Protein AF-A0A7Y9NA96-F1 (afdb_monomer)

Sequence (269 aa):
MAEKPINKEGTAAGRKVLELLRKYPDGLTAAEIRAQIGGDVGNQEQLMRRLRHLRKHYDIPFSIEGGRKAYRYKGEKQNVHTDSGAISGKQRARILNLAKGKCQMCGRTVDGDDIKLQVDHRIPQTWGGLTVDENLWAICVQCNHGKRDFFKSFDPAEMAELIAIESVHERIARFLKMHEGEWVDSDKIEDIANVRERQEDWQKRLRELRYPVVGLDIETTRYTTEQGFVRSRYKLVKWADLPSNHQQLIRAWDNKKKRPEIKLQLGIA

Mean predicted aligned error: 10.37 Å

Foldseek 3Di:
DDPDDAPLQLDPLSVLLVVVLVVPQVFAFLVRSCVVSDCSCPDSVSVVVSVVSNVLFFPWAWDQDPNTTGTHTDGTDPPRLEHSQDADPVLFVVQVVVCVQAAPPPRDGCVRNVFDWGKDFLADRLLRGYNDSLRIHIHTPVVVVVVVVVVVVDDSPLSNVLVVDPDLLVSLQSNLVVVAPDKAWPVVNLCSSPSNHHDPVSVVSVVLCCPVLNNWDKDKDWDADPVGDITMIIHGHDDDDQDPCNVVSSVLCVPPVNVVVVCVVSVHD

Structure (mmCIF, N/CA/C/O backbone):
data_AF-A0A7Y9NA96-F1
#
_entry.id   AF-A0A7Y9NA96-F1
#
loop_
_atom_site.group_PDB
_atom_site.id
_atom_site.type_symbol
_atom_site.label_atom_id
_atom_site.label_alt_id
_atom_site.label_comp_id
_atom_site.label_asym_id
_atom_site.label_entity_id
_atom_site.label_seq_id
_atom_site.pdbx_PDB_ins_code
_atom_site.Cartn_x
_atom_site.Cartn_y
_atom_site.Cartn_z
_atom_site.occupancy
_atom_site.B_iso_or_equiv
_atom_site.auth_seq_id
_atom_site.auth_comp_id
_atom_site.auth_asym_id
_atom_site.auth_atom_id
_atom_site.pdbx_PDB_model_num
ATOM 1 N N . MET A 1 1 ? -8.612 22.114 -20.753 1.00 34.81 1 MET A N 1
ATOM 2 C CA . MET A 1 1 ? -7.668 21.342 -21.594 1.00 34.81 1 MET A CA 1
ATOM 3 C C . MET A 1 1 ? -8.245 19.947 -21.733 1.00 34.81 1 MET A C 1
ATOM 5 O O . MET A 1 1 ? -8.524 19.352 -20.705 1.00 34.81 1 MET A O 1
ATOM 9 N N . ALA A 1 2 ? -8.510 19.468 -22.949 1.00 32.84 2 ALA A N 1
ATOM 10 C CA . ALA A 1 2 ? -9.042 18.118 -23.143 1.00 32.84 2 ALA A CA 1
ATOM 11 C C . ALA A 1 2 ? -8.017 17.081 -22.649 1.00 32.84 2 ALA A C 1
ATOM 13 O O . ALA A 1 2 ? -6.846 17.153 -23.032 1.00 32.84 2 ALA A O 1
ATOM 14 N N . GLU A 1 3 ? -8.435 16.160 -21.777 1.00 39.66 3 GLU A N 1
ATOM 15 C CA . GLU A 1 3 ? -7.589 15.053 -21.334 1.00 39.66 3 GLU A CA 1
ATOM 16 C C . GLU A 1 3 ? -7.179 14.221 -22.549 1.00 39.66 3 GLU A C 1
ATOM 18 O O . GLU A 1 3 ? -8.008 13.722 -23.311 1.00 39.66 3 GLU A O 1
ATOM 23 N N . LYS A 1 4 ? -5.869 14.103 -22.765 1.00 45.16 4 LYS A N 1
ATOM 24 C CA . LYS A 1 4 ? -5.326 13.255 -23.822 1.00 45.16 4 LYS A CA 1
ATOM 25 C C . LYS A 1 4 ? -5.716 11.806 -23.484 1.00 45.16 4 LYS A C 1
ATOM 27 O O . LYS A 1 4 ? -5.419 11.379 -22.367 1.00 45.16 4 LYS A O 1
ATOM 32 N N . PRO A 1 5 ? -6.351 11.047 -24.396 1.00 56.50 5 PRO A N 1
ATOM 33 C CA . PRO A 1 5 ? -6.808 9.698 -24.088 1.00 56.50 5 PRO A CA 1
ATOM 34 C C . PRO A 1 5 ? -5.633 8.828 -23.630 1.00 56.50 5 PRO A C 1
ATOM 36 O O . PRO A 1 5 ? -4.568 8.811 -24.256 1.00 56.50 5 PRO A O 1
ATOM 39 N N . ILE A 1 6 ? -5.817 8.130 -22.508 1.00 64.06 6 ILE A N 1
ATOM 40 C CA . ILE A 1 6 ? -4.794 7.263 -21.919 1.00 64.06 6 ILE A CA 1
ATOM 41 C C . ILE A 1 6 ? -4.516 6.116 -22.893 1.00 64.06 6 ILE A C 1
ATOM 43 O O . ILE A 1 6 ? -5.413 5.357 -23.254 1.00 64.06 6 ILE A O 1
ATOM 47 N N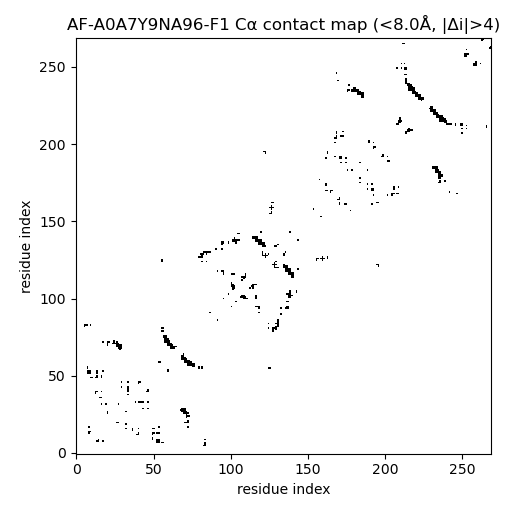 . ASN A 1 7 ? -3.256 5.965 -23.307 1.00 75.50 7 ASN A N 1
ATOM 48 C CA . ASN A 1 7 ? -2.824 4.850 -24.146 1.00 75.50 7 ASN A CA 1
ATOM 49 C C . ASN A 1 7 ? -2.720 3.563 -23.303 1.00 75.50 7 ASN A C 1
ATOM 51 O O . ASN A 1 7 ? -1.650 3.232 -22.775 1.00 75.50 7 ASN A O 1
ATOM 55 N N . LYS A 1 8 ? -3.847 2.852 -23.172 1.00 78.81 8 LYS A N 1
ATOM 56 C CA . LYS A 1 8 ? -3.986 1.635 -22.356 1.00 78.81 8 LYS A CA 1
ATOM 57 C C . LYS A 1 8 ? -3.089 0.492 -22.840 1.00 78.81 8 LYS A C 1
ATOM 59 O O . LYS A 1 8 ? -2.615 -0.307 -22.036 1.00 78.81 8 LYS A O 1
ATOM 64 N N . GLU A 1 9 ? -2.783 0.429 -24.135 1.00 82.25 9 GLU A N 1
ATOM 65 C CA . GLU A 1 9 ? -1.917 -0.613 -24.706 1.00 82.25 9 GLU A CA 1
ATOM 66 C C . GLU A 1 9 ? -0.421 -0.261 -24.630 1.00 82.25 9 GLU A C 1
ATOM 68 O O . GLU A 1 9 ? 0.446 -1.134 -24.747 1.00 82.25 9 GLU A O 1
ATOM 73 N N . GLY A 1 10 ? -0.101 1.020 -24.426 1.00 80.81 10 GLY A N 1
ATOM 74 C CA . GLY A 1 10 ? 1.248 1.561 -24.268 1.00 80.81 10 GLY A CA 1
ATOM 75 C C . GLY A 1 10 ? 2.048 1.623 -25.570 1.00 80.81 10 GLY A C 1
ATOM 76 O O . GLY A 1 10 ? 2.463 2.697 -25.995 1.00 80.81 10 GLY A O 1
ATOM 77 N N . THR A 1 11 ? 2.268 0.485 -26.228 1.00 85.12 11 THR A N 1
ATOM 78 C CA . THR A 1 11 ? 3.046 0.381 -27.479 1.00 85.12 11 THR A CA 1
ATOM 79 C C . THR A 1 11 ? 2.293 -0.435 -28.526 1.00 85.12 11 THR A C 1
ATOM 81 O O . THR A 1 11 ? 1.445 -1.251 -28.172 1.00 85.12 11 THR A O 1
ATOM 84 N N . ALA A 1 12 ? 2.641 -0.289 -29.810 1.00 85.81 12 ALA A N 1
ATOM 85 C CA . ALA A 1 12 ? 2.075 -1.120 -30.881 1.00 85.81 12 ALA A CA 1
ATOM 86 C C . ALA A 1 12 ? 2.271 -2.624 -30.607 1.00 85.81 12 ALA A C 1
ATOM 88 O O . ALA A 1 12 ? 1.347 -3.418 -30.752 1.00 85.81 12 ALA A O 1
ATOM 89 N N . ALA A 1 13 ? 3.446 -3.009 -30.109 1.00 86.81 13 ALA A N 1
ATOM 90 C CA . ALA A 1 13 ? 3.715 -4.379 -29.684 1.00 86.81 13 ALA A CA 1
ATOM 91 C C . ALA A 1 13 ? 2.898 -4.798 -28.445 1.00 86.81 13 ALA A C 1
ATOM 93 O O . ALA A 1 13 ? 2.493 -5.949 -28.342 1.00 86.81 13 ALA A O 1
ATOM 94 N N . GLY A 1 14 ? 2.615 -3.879 -27.514 1.00 88.62 14 GLY A N 1
ATOM 95 C CA . GLY A 1 14 ? 1.700 -4.126 -26.392 1.00 88.62 14 GLY A CA 1
ATOM 96 C C . GLY A 1 14 ? 0.270 -4.404 -26.862 1.00 88.62 14 GLY A C 1
ATOM 97 O O . GLY A 1 14 ? -0.354 -5.347 -26.384 1.00 88.62 14 GLY A O 1
ATOM 98 N N . ARG A 1 15 ? -0.207 -3.661 -27.867 1.00 91.81 15 ARG A N 1
ATOM 99 C CA . ARG A 1 15 ? -1.503 -3.911 -28.514 1.00 91.8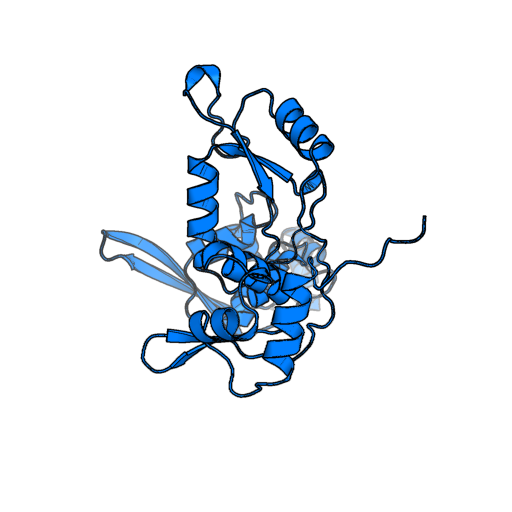1 15 ARG A CA 1
ATOM 100 C C . ARG A 1 15 ? -1.563 -5.302 -29.146 1.00 91.81 15 ARG A C 1
ATOM 102 O O . ARG A 1 15 ? -2.505 -6.033 -28.871 1.00 91.81 15 ARG A O 1
ATOM 109 N N . LYS A 1 16 ? -0.523 -5.704 -29.887 1.00 92.31 16 LYS A N 1
ATOM 110 C CA . LYS A 1 16 ? -0.424 -7.058 -30.462 1.00 92.31 16 LYS A CA 1
ATOM 111 C C . LYS A 1 16 ? -0.473 -8.153 -29.390 1.00 92.31 16 LYS A C 1
ATOM 113 O O . LYS A 1 16 ? -1.154 -9.152 -29.578 1.00 92.31 16 LYS A O 1
ATOM 118 N N . VAL A 1 17 ? 0.203 -7.959 -28.250 1.00 93.62 17 VAL A N 1
ATOM 119 C CA . VAL A 1 17 ? 0.137 -8.901 -27.113 1.00 93.62 17 VAL A CA 1
ATOM 120 C C . VAL A 1 17 ? -1.287 -9.014 -26.571 1.00 93.62 17 VAL A C 1
ATOM 122 O O . VAL A 1 17 ? -1.757 -10.122 -26.337 1.00 93.62 17 VAL A O 1
ATOM 125 N N . LEU A 1 18 ? -1.987 -7.894 -26.389 1.00 94.25 18 LEU A N 1
ATOM 126 C CA . LEU A 1 18 ? -3.367 -7.901 -25.902 1.00 94.25 18 LEU A CA 1
ATOM 127 C C . LEU A 1 18 ? -4.327 -8.582 -26.887 1.00 94.25 18 LEU A C 1
ATOM 129 O O . LEU A 1 18 ? -5.134 -9.414 -26.479 1.00 94.25 18 LEU A O 1
ATOM 133 N N . GLU A 1 19 ? -4.236 -8.240 -28.173 1.00 93.88 19 GLU A N 1
ATOM 134 C CA . GLU A 1 19 ? -5.029 -8.865 -29.238 1.00 93.88 19 GLU A CA 1
ATOM 135 C C . GLU A 1 19 ? -4.786 -10.370 -29.305 1.00 93.88 19 GLU A C 1
ATOM 137 O O . GLU A 1 19 ? -5.730 -11.135 -29.493 1.00 93.88 19 GLU A O 1
ATOM 142 N N . LEU A 1 20 ? -3.539 -10.797 -29.103 1.00 94.81 20 LEU A N 1
ATOM 143 C CA . LEU A 1 20 ? -3.204 -12.206 -29.037 1.00 94.81 20 LEU A CA 1
ATOM 144 C C . LEU A 1 20 ? -3.887 -12.880 -27.844 1.00 94.81 20 LEU A C 1
ATOM 146 O O . LEU A 1 20 ? -4.605 -13.852 -28.028 1.00 94.81 20 LEU A O 1
ATOM 150 N N . LEU A 1 21 ? -3.739 -12.341 -26.633 1.00 95.19 21 LEU A N 1
ATOM 151 C CA . LEU A 1 21 ? -4.352 -12.929 -25.436 1.00 95.19 21 LEU A CA 1
ATOM 152 C C . LEU A 1 21 ? -5.886 -12.983 -25.508 1.00 95.19 21 LEU A C 1
ATOM 154 O O . LEU A 1 21 ? -6.483 -13.898 -24.954 1.00 95.19 21 LEU A O 1
ATOM 158 N N . ARG A 1 22 ? -6.531 -12.051 -26.220 1.00 94.81 22 ARG A N 1
ATOM 159 C CA . ARG A 1 22 ? -7.981 -12.098 -26.488 1.00 94.81 22 ARG A CA 1
ATOM 160 C C . ARG A 1 22 ? -8.395 -13.269 -27.383 1.00 94.81 22 ARG A C 1
ATOM 162 O O . ARG A 1 22 ? -9.513 -13.748 -27.250 1.00 94.81 22 ARG A O 1
ATOM 169 N N . LYS A 1 23 ? -7.520 -13.715 -28.290 1.00 95.56 23 LYS A N 1
ATOM 170 C CA . LYS A 1 23 ? -7.777 -14.853 -29.191 1.00 95.56 23 LYS A CA 1
ATOM 171 C C . LYS A 1 23 ? -7.569 -16.211 -28.518 1.00 95.56 23 LYS A C 1
ATOM 173 O O . LYS A 1 23 ? -8.115 -17.196 -28.998 1.00 95.56 23 LYS A O 1
ATOM 178 N N . TYR A 1 24 ? -6.800 -16.258 -27.431 1.00 93.88 24 TYR A N 1
ATOM 179 C CA . TYR A 1 24 ? -6.445 -17.486 -26.716 1.00 93.88 24 TYR A CA 1
ATOM 180 C C . TYR A 1 24 ? -6.949 -17.424 -25.264 1.00 93.88 24 TYR A C 1
ATOM 182 O O . TYR A 1 24 ? -6.176 -17.081 -24.364 1.00 93.88 24 TYR A O 1
ATOM 190 N N . PRO A 1 25 ? -8.238 -17.732 -25.013 1.00 87.94 25 PRO A N 1
ATOM 191 C CA . PRO A 1 25 ? -8.842 -17.623 -23.681 1.00 87.94 25 PRO A CA 1
ATOM 192 C C . PRO A 1 25 ? -8.208 -18.572 -22.650 1.00 87.94 25 PRO A C 1
ATOM 194 O O . PRO A 1 25 ? -8.114 -18.221 -21.472 1.00 87.94 25 PRO A O 1
ATOM 197 N N . ASP A 1 26 ? -7.694 -19.720 -23.099 1.00 89.31 26 ASP A N 1
ATOM 198 C CA . ASP A 1 26 ? -6.970 -20.686 -22.256 1.00 89.31 26 ASP A CA 1
ATOM 199 C C . ASP A 1 26 ? -5.591 -20.171 -21.814 1.00 89.31 26 ASP A C 1
ATOM 201 O O . ASP A 1 26 ? -5.027 -20.625 -20.817 1.00 89.31 26 ASP A O 1
ATOM 205 N N . GLY A 1 27 ? -5.094 -19.129 -22.482 1.00 91.44 27 GLY A N 1
ATOM 206 C CA . GLY A 1 27 ? -3.861 -18.433 -22.160 1.00 91.44 27 GLY A CA 1
ATOM 207 C C . GLY A 1 27 ? -2.657 -18.908 -22.952 1.00 91.44 27 GLY A C 1
ATOM 208 O O . GLY A 1 27 ? -2.691 -19.906 -23.661 1.00 91.44 27 GLY A O 1
ATOM 209 N N . LEU A 1 28 ? -1.578 -18.135 -22.850 1.00 94.31 28 LEU A N 1
ATOM 210 C CA . LEU A 1 28 ? -0.322 -18.407 -23.543 1.00 94.31 28 LEU A CA 1
ATOM 211 C C . LEU A 1 28 ? 0.865 -18.170 -22.621 1.00 94.31 28 LEU A C 1
ATOM 213 O O . LEU A 1 28 ? 0.903 -17.204 -21.855 1.00 94.31 28 LEU A O 1
ATOM 217 N N . THR A 1 29 ? 1.881 -19.011 -22.731 1.00 94.31 29 THR A N 1
ATOM 218 C CA . THR A 1 29 ? 3.168 -18.815 -22.073 1.00 94.31 29 THR A CA 1
ATOM 219 C C . THR A 1 29 ? 3.964 -17.677 -22.710 1.00 94.31 29 THR A C 1
ATOM 221 O O . THR A 1 29 ? 3.791 -17.310 -23.872 1.00 94.31 29 THR A O 1
ATOM 224 N N . ALA A 1 30 ? 4.932 -17.132 -21.970 1.00 91.19 30 ALA A N 1
ATOM 225 C CA . ALA A 1 30 ? 5.830 -16.104 -22.503 1.00 91.19 30 ALA A CA 1
ATOM 226 C C . ALA A 1 30 ? 6.656 -16.571 -23.722 1.00 91.19 30 ALA A C 1
ATOM 228 O O . ALA A 1 30 ? 7.148 -15.739 -24.486 1.00 91.19 30 ALA A O 1
ATOM 229 N N . ALA A 1 31 ? 6.865 -17.881 -23.893 1.00 90.19 31 ALA A N 1
ATOM 230 C CA . ALA A 1 31 ? 7.521 -18.434 -25.076 1.00 90.19 31 ALA A CA 1
ATOM 231 C C . ALA A 1 31 ? 6.580 -18.407 -26.287 1.00 90.19 31 ALA A C 1
ATOM 233 O O . ALA A 1 31 ? 6.967 -17.890 -27.330 1.00 90.19 31 ALA A O 1
ATOM 234 N N . GLU A 1 32 ? 5.335 -18.855 -26.122 1.00 93.06 32 GLU A N 1
ATOM 235 C CA . GLU A 1 32 ? 4.323 -18.865 -27.187 1.00 93.06 32 GLU A CA 1
ATOM 236 C C . GLU A 1 32 ? 3.951 -17.453 -27.641 1.00 93.06 32 GLU A C 1
ATOM 238 O O . GLU A 1 32 ? 3.902 -17.192 -28.840 1.00 93.06 32 GLU A O 1
ATOM 243 N N . ILE A 1 33 ? 3.790 -16.507 -26.706 1.00 92.94 33 ILE A N 1
ATOM 244 C CA . ILE A 1 33 ? 3.520 -15.097 -27.038 1.00 92.94 33 ILE A CA 1
ATOM 245 C C . ILE A 1 33 ? 4.637 -14.525 -27.923 1.00 92.94 33 ILE A C 1
ATOM 247 O O . ILE A 1 33 ? 4.367 -13.844 -28.912 1.00 92.94 33 ILE A O 1
ATOM 251 N N . ARG A 1 34 ? 5.906 -14.803 -27.589 1.00 91.50 34 ARG A N 1
ATOM 252 C CA . ARG A 1 34 ? 7.052 -14.342 -28.391 1.00 91.50 34 ARG A CA 1
ATOM 253 C C . ARG A 1 34 ? 7.145 -15.064 -29.728 1.00 91.50 34 ARG A C 1
ATOM 255 O O . ARG A 1 34 ? 7.462 -14.416 -30.715 1.00 91.50 34 ARG A O 1
ATOM 262 N N . ALA A 1 35 ? 6.869 -16.365 -29.768 1.00 90.56 35 ALA A N 1
ATOM 263 C CA . ALA A 1 35 ? 6.900 -17.141 -31.002 1.00 90.56 35 ALA A CA 1
ATOM 264 C C . ALA A 1 35 ? 5.837 -16.658 -32.001 1.00 90.56 35 ALA A C 1
ATOM 266 O O . ALA A 1 35 ? 6.134 -16.521 -33.181 1.00 90.56 35 ALA A O 1
ATOM 267 N N . GLN A 1 36 ? 4.628 -16.341 -31.527 1.00 90.38 36 GLN A N 1
ATOM 268 C CA . GLN A 1 36 ? 3.530 -15.914 -32.397 1.00 90.38 36 GLN A CA 1
ATOM 269 C C . GLN A 1 36 ? 3.633 -14.450 -32.847 1.00 90.38 36 GLN A C 1
ATOM 271 O O . GLN A 1 36 ? 3.241 -14.134 -33.966 1.00 90.38 36 GLN A O 1
ATOM 276 N N . ILE A 1 37 ? 4.148 -13.544 -32.006 1.00 85.88 37 ILE A N 1
ATOM 277 C CA . ILE A 1 37 ? 4.268 -12.115 -32.366 1.00 85.88 37 ILE A CA 1
ATOM 278 C C . ILE A 1 37 ? 5.631 -11.797 -33.006 1.00 85.88 37 ILE A C 1
ATOM 280 O O . ILE A 1 37 ? 5.766 -10.807 -33.723 1.00 85.88 37 ILE A O 1
ATOM 284 N N . GLY A 1 38 ? 6.645 -12.631 -32.771 1.00 79.06 38 GLY A N 1
ATOM 285 C CA . GLY A 1 38 ? 7.982 -12.475 -33.332 1.00 79.06 38 GLY A CA 1
ATOM 286 C C . GLY A 1 38 ? 8.777 -11.308 -32.731 1.00 79.06 38 GLY A C 1
ATOM 287 O O . GLY A 1 38 ? 8.596 -10.918 -31.572 1.00 79.06 38 GLY A O 1
ATOM 288 N N . GLY A 1 39 ? 9.691 -10.751 -33.534 1.00 72.31 39 GLY A N 1
ATOM 289 C CA . GLY A 1 39 ? 10.675 -9.740 -33.119 1.00 72.31 39 GLY A CA 1
ATOM 290 C C . GLY A 1 39 ? 10.094 -8.439 -32.546 1.00 72.31 39 GLY A C 1
ATOM 291 O O . GLY A 1 39 ? 10.767 -7.773 -31.763 1.00 72.31 39 GLY A O 1
ATOM 292 N N . ASP A 1 40 ? 8.832 -8.113 -32.836 1.00 72.38 40 ASP A N 1
ATOM 293 C CA . ASP A 1 40 ? 8.166 -6.880 -32.381 1.00 72.38 40 ASP A CA 1
ATOM 294 C C . ASP A 1 40 ? 7.982 -6.799 -30.856 1.00 72.38 40 ASP A C 1
ATOM 296 O O . ASP A 1 40 ? 7.981 -5.717 -30.253 1.00 72.38 40 ASP A O 1
ATOM 300 N N . VAL A 1 41 ? 7.816 -7.948 -30.199 1.00 75.25 41 VAL A N 1
ATOM 301 C CA . VAL A 1 41 ? 7.732 -8.040 -28.731 1.00 75.25 41 VAL A CA 1
ATOM 302 C C . VAL A 1 41 ? 9.121 -7.994 -28.094 1.00 75.25 41 VAL A C 1
ATOM 304 O O . VAL A 1 41 ? 9.256 -7.604 -26.930 1.00 75.25 41 VAL A O 1
ATOM 307 N N . GLY A 1 42 ? 10.153 -8.319 -28.867 1.00 81.81 42 GLY A N 1
ATOM 308 C CA . GLY A 1 42 ? 11.535 -8.390 -28.429 1.00 81.81 42 GLY A CA 1
ATOM 309 C C . GLY A 1 42 ? 11.770 -9.428 -27.330 1.00 81.81 42 GLY A C 1
ATOM 310 O O . GLY A 1 42 ? 11.098 -10.460 -27.260 1.00 81.81 42 GLY A O 1
ATOM 311 N N . ASN A 1 43 ? 12.778 -9.192 -26.489 1.00 86.19 43 ASN A N 1
ATOM 312 C CA . ASN A 1 43 ? 13.236 -10.195 -25.528 1.00 86.19 43 ASN A CA 1
ATOM 313 C C . ASN A 1 43 ? 12.233 -10.424 -24.373 1.00 86.19 43 ASN A C 1
ATOM 315 O O . ASN A 1 43 ? 11.232 -9.721 -24.214 1.00 86.19 43 ASN A O 1
ATOM 319 N N . GLN A 1 44 ? 12.508 -11.425 -23.533 1.00 85.56 44 GLN A N 1
ATOM 320 C CA . GLN A 1 44 ? 11.630 -11.773 -22.413 1.00 85.56 44 GLN A CA 1
ATOM 321 C C . GLN A 1 44 ? 11.398 -10.596 -21.454 1.00 85.56 44 GLN A C 1
ATOM 323 O O . GLN A 1 44 ? 10.272 -10.385 -21.014 1.00 85.56 44 GLN A O 1
ATOM 328 N N . GLU A 1 45 ? 12.420 -9.794 -21.157 1.00 84.56 45 GLU A N 1
ATOM 329 C CA . GLU A 1 45 ? 12.284 -8.627 -20.281 1.00 84.56 45 GLU A CA 1
ATOM 330 C C . G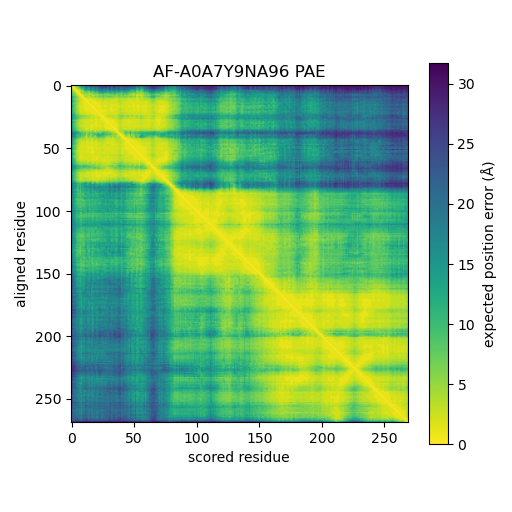LU A 1 45 ? 11.329 -7.581 -20.871 1.00 84.56 45 GLU A C 1
ATOM 332 O O . GLU A 1 45 ? 10.450 -7.053 -20.179 1.00 84.56 45 GLU A O 1
ATOM 337 N N . GLN A 1 46 ? 11.455 -7.332 -22.173 1.00 86.81 46 GLN A N 1
ATOM 338 C CA . GLN A 1 46 ? 10.608 -6.410 -22.909 1.00 86.81 46 GLN A CA 1
ATOM 339 C C . GLN A 1 46 ? 9.155 -6.912 -22.993 1.00 86.81 46 GLN A C 1
ATOM 341 O O . GLN A 1 46 ? 8.227 -6.112 -22.827 1.00 86.81 46 GLN A O 1
ATOM 346 N N . LEU A 1 47 ? 8.920 -8.218 -23.182 1.00 89.56 47 LEU A N 1
ATOM 347 C CA . LEU A 1 47 ? 7.576 -8.805 -23.069 1.00 89.56 47 LEU A CA 1
ATOM 348 C C . LEU A 1 47 ? 7.008 -8.599 -21.662 1.00 89.56 47 LEU A C 1
ATOM 350 O O . LEU A 1 47 ? 5.889 -8.114 -21.504 1.00 89.56 47 LEU A O 1
ATOM 354 N N . MET A 1 48 ? 7.788 -8.911 -20.628 1.00 88.25 48 MET A N 1
ATOM 355 C CA . MET A 1 48 ? 7.345 -8.768 -19.243 1.00 88.25 48 MET A CA 1
ATOM 356 C C . MET A 1 48 ? 7.002 -7.314 -18.900 1.00 88.25 48 MET A C 1
ATOM 358 O O . MET A 1 48 ? 6.041 -7.067 -18.173 1.00 88.25 48 MET A O 1
ATOM 362 N N . ARG A 1 49 ? 7.728 -6.336 -19.456 1.00 84.12 49 ARG A N 1
ATOM 363 C CA . ARG A 1 49 ? 7.387 -4.910 -19.338 1.00 84.12 49 ARG A CA 1
ATOM 364 C C . ARG A 1 49 ? 6.039 -4.582 -19.985 1.00 84.12 49 ARG A C 1
ATOM 366 O O . ARG A 1 49 ? 5.258 -3.848 -19.384 1.00 84.12 49 ARG A O 1
ATOM 373 N N . ARG A 1 50 ? 5.746 -5.138 -21.163 1.00 88.56 50 ARG A N 1
ATOM 374 C CA . ARG A 1 50 ? 4.455 -4.947 -21.848 1.00 88.56 50 ARG A CA 1
ATOM 375 C C . ARG A 1 50 ? 3.305 -5.594 -21.084 1.00 88.56 50 ARG A C 1
ATOM 377 O O . ARG A 1 50 ? 2.304 -4.931 -20.854 1.00 88.56 50 ARG A O 1
ATOM 384 N N . LEU A 1 51 ? 3.471 -6.829 -20.609 1.00 89.00 51 LEU A N 1
ATOM 385 C CA . LEU A 1 51 ? 2.471 -7.504 -19.774 1.00 89.00 51 LEU A CA 1
ATOM 386 C C . LEU A 1 51 ? 2.191 -6.727 -18.481 1.00 89.00 51 LEU A C 1
ATOM 388 O O . LEU A 1 51 ? 1.036 -6.598 -18.086 1.00 89.00 51 LEU A O 1
ATOM 392 N N . ARG A 1 52 ? 3.224 -6.156 -17.842 1.00 84.31 52 ARG A N 1
ATOM 393 C CA . ARG A 1 52 ? 3.043 -5.258 -16.687 1.00 84.31 52 ARG A CA 1
ATOM 394 C C . ARG A 1 52 ? 2.241 -4.006 -17.043 1.00 84.31 52 ARG A C 1
ATOM 396 O O . ARG A 1 52 ? 1.394 -3.615 -16.252 1.00 84.31 52 ARG A O 1
ATOM 403 N N . HIS A 1 53 ? 2.494 -3.396 -18.204 1.00 84.44 53 HIS A N 1
ATOM 404 C CA . HIS A 1 53 ? 1.725 -2.237 -18.673 1.00 84.44 53 HIS A CA 1
ATOM 405 C C . HIS A 1 53 ? 0.261 -2.598 -18.929 1.00 84.44 53 HIS A C 1
ATOM 407 O O . HIS A 1 53 ? -0.625 -1.946 -18.392 1.00 84.44 53 HIS A O 1
ATOM 413 N N . LEU A 1 54 ? 0.002 -3.680 -19.669 1.00 88.56 54 LEU A N 1
ATOM 414 C CA . LEU A 1 54 ? -1.358 -4.138 -19.964 1.00 88.56 54 LEU A CA 1
ATOM 415 C C . LEU A 1 54 ? -2.146 -4.452 -18.685 1.00 88.56 54 LEU A C 1
ATOM 417 O O . LEU A 1 54 ? -3.296 -4.051 -18.564 1.00 88.56 54 LEU A O 1
ATOM 421 N N . ARG A 1 55 ? -1.515 -5.086 -17.690 1.00 87.06 55 ARG A N 1
ATOM 422 C CA . ARG A 1 55 ? -2.134 -5.406 -16.389 1.00 87.06 55 ARG A CA 1
ATOM 423 C C . ARG A 1 55 ? -2.600 -4.197 -15.574 1.00 87.06 55 ARG A C 1
ATOM 425 O O . ARG A 1 55 ? -3.355 -4.379 -14.616 1.00 87.06 55 ARG A O 1
ATOM 432 N N . LYS A 1 56 ? -2.163 -2.981 -15.921 1.00 77.12 56 LYS A N 1
ATOM 433 C CA . LYS A 1 56 ? -2.708 -1.752 -15.329 1.00 77.12 56 LYS A CA 1
ATOM 434 C C . LYS A 1 56 ? -4.176 -1.572 -15.703 1.00 77.12 56 LYS A C 1
ATOM 436 O O . LYS A 1 56 ? -4.978 -1.235 -14.849 1.00 77.12 56 LYS A O 1
ATOM 441 N N . HIS A 1 57 ? -4.519 -1.862 -16.956 1.00 82.75 57 HIS A N 1
ATOM 442 C CA . HIS A 1 57 ? -5.835 -1.576 -17.531 1.00 82.75 57 HIS A CA 1
ATOM 443 C C . HIS A 1 57 ? -6.683 -2.833 -17.762 1.00 82.75 57 HIS A C 1
ATOM 445 O O . HIS A 1 57 ? -7.900 -2.746 -17.861 1.00 82.75 57 HIS A O 1
ATOM 451 N N . TYR A 1 58 ? -6.059 -4.008 -17.821 1.00 87.56 58 TYR A N 1
ATOM 452 C CA . TYR A 1 58 ? -6.710 -5.269 -18.163 1.00 87.56 58 TYR A CA 1
ATOM 453 C C . TYR A 1 58 ? -6.489 -6.319 -17.068 1.00 87.56 58 TYR A C 1
ATOM 455 O O . TYR A 1 58 ? -5.409 -6.385 -16.472 1.00 87.56 58 TYR A O 1
ATOM 463 N N . ASP A 1 59 ? -7.497 -7.152 -16.807 1.00 87.81 59 ASP A N 1
ATOM 464 C CA . ASP A 1 59 ? -7.347 -8.320 -15.942 1.00 87.81 59 ASP A CA 1
ATOM 465 C C . ASP A 1 59 ? -6.643 -9.432 -16.728 1.00 87.81 59 ASP A C 1
ATOM 467 O O . ASP A 1 59 ? -7.204 -10.016 -17.659 1.00 87.81 59 ASP A O 1
ATOM 471 N N . ILE A 1 60 ? -5.364 -9.652 -16.402 1.00 91.88 60 ILE A N 1
ATOM 472 C CA . ILE A 1 60 ? -4.507 -10.631 -17.076 1.00 91.88 60 ILE A CA 1
ATOM 473 C C . ILE A 1 60 ? -3.807 -11.524 -16.039 1.00 91.88 60 ILE A C 1
ATOM 475 O O . ILE A 1 60 ? -2.597 -11.350 -15.794 1.00 91.88 60 ILE A O 1
ATOM 479 N N . PRO A 1 61 ? -4.528 -12.451 -15.381 1.00 89.50 61 PRO A N 1
ATOM 480 C CA . PRO A 1 61 ? -3.929 -13.381 -14.430 1.00 89.50 61 PRO A CA 1
ATOM 481 C C . PRO A 1 61 ? -2.961 -14.346 -15.124 1.00 89.50 61 PRO A C 1
ATOM 483 O O . PRO A 1 61 ? -2.830 -14.369 -16.352 1.00 89.50 61 PRO A O 1
ATOM 486 N N . PHE A 1 62 ? -2.242 -15.131 -14.323 1.00 91.06 62 PHE A N 1
ATOM 487 C CA . PHE A 1 62 ? -1.458 -16.249 -14.834 1.00 91.06 62 PHE A CA 1
ATOM 488 C C . PHE A 1 62 ? -1.711 -17.527 -14.033 1.00 91.06 62 PHE A C 1
ATOM 490 O O . PHE A 1 62 ? -1.868 -17.468 -12.816 1.00 91.06 62 PHE A O 1
ATOM 497 N N . SER A 1 63 ? -1.709 -18.664 -14.720 1.00 87.31 63 SER A N 1
ATOM 498 C CA . SER A 1 63 ? -1.673 -20.017 -14.154 1.00 87.31 63 SER A CA 1
ATOM 499 C C . SER A 1 63 ? -0.278 -20.616 -14.336 1.00 87.31 63 SER A C 1
ATOM 501 O O . SER A 1 63 ? 0.499 -20.161 -15.180 1.00 87.31 63 SER A O 1
ATOM 503 N N . ILE A 1 64 ? 0.067 -21.620 -13.528 1.00 86.81 64 ILE A N 1
ATOM 504 C CA . ILE A 1 64 ? 1.265 -22.436 -13.750 1.00 86.81 64 ILE A CA 1
ATOM 505 C C . ILE A 1 64 ? 0.832 -23.703 -14.485 1.00 86.81 64 ILE A C 1
ATOM 507 O O . ILE A 1 64 ? 0.103 -24.518 -13.931 1.00 86.81 64 ILE A O 1
ATOM 511 N N . GLU A 1 65 ? 1.302 -23.872 -15.715 1.00 80.31 65 GLU A N 1
ATOM 512 C CA . GLU A 1 65 ? 1.025 -25.023 -16.575 1.00 80.31 65 GLU A CA 1
ATOM 513 C C . GLU A 1 65 ? 2.357 -25.615 -17.032 1.00 80.31 65 GLU A C 1
ATOM 515 O O . GLU A 1 65 ? 3.198 -24.915 -17.602 1.00 80.31 65 GLU A O 1
ATOM 520 N N . GLY A 1 66 ? 2.613 -26.882 -16.691 1.00 79.75 66 GLY A N 1
ATOM 521 C CA . GLY A 1 66 ? 3.887 -27.539 -17.012 1.00 79.75 66 GLY A CA 1
ATOM 522 C C . GLY A 1 66 ? 5.121 -26.782 -16.493 1.00 79.75 66 GLY A C 1
ATOM 523 O O . GLY A 1 66 ? 6.142 -26.716 -17.175 1.00 79.75 66 GLY A O 1
ATOM 524 N N . GLY A 1 67 ? 5.008 -26.128 -15.329 1.00 84.94 67 GLY A N 1
ATOM 525 C CA . GLY A 1 67 ? 6.079 -25.318 -14.732 1.00 84.94 67 GLY A CA 1
ATOM 526 C C . GLY A 1 67 ? 6.291 -23.940 -15.374 1.00 84.94 67 GLY A C 1
ATOM 527 O O . GLY A 1 67 ? 7.222 -23.225 -15.001 1.00 84.94 67 GLY A O 1
ATOM 528 N N . ARG A 1 68 ? 5.443 -23.529 -16.325 1.00 86.31 68 ARG A N 1
ATOM 529 C CA . ARG A 1 68 ? 5.522 -22.224 -16.998 1.00 86.31 68 ARG A CA 1
ATOM 530 C C . ARG A 1 68 ? 4.297 -21.372 -16.692 1.00 86.31 68 ARG A C 1
ATOM 532 O O . ARG A 1 68 ? 3.208 -21.883 -16.472 1.00 86.31 68 ARG A O 1
ATOM 539 N N . LYS A 1 69 ? 4.478 -20.049 -16.679 1.00 90.31 69 LYS A N 1
ATOM 540 C CA . LYS A 1 69 ? 3.374 -19.099 -16.485 1.00 90.31 69 LYS A CA 1
ATOM 541 C C . LYS A 1 69 ? 2.606 -18.924 -17.792 1.00 90.31 69 LYS A C 1
ATOM 543 O O . LYS A 1 69 ? 3.184 -18.380 -18.735 1.00 90.31 69 LYS A O 1
ATOM 548 N N . ALA A 1 70 ? 1.344 -19.336 -17.818 1.00 93.69 70 ALA A N 1
ATOM 549 C CA . ALA A 1 70 ? 0.400 -19.072 -18.899 1.00 93.69 70 ALA A CA 1
ATOM 550 C C . ALA A 1 70 ? -0.452 -17.846 -18.543 1.00 93.69 70 ALA A C 1
ATOM 552 O O . ALA A 1 70 ? -1.050 -17.790 -17.473 1.00 93.69 70 ALA A O 1
ATOM 553 N N . TYR A 1 71 ? -0.454 -16.826 -19.401 1.00 94.62 71 TYR A N 1
ATOM 554 C CA . TYR A 1 71 ? -1.146 -15.551 -19.197 1.00 94.62 71 TYR A CA 1
ATOM 555 C C . TYR A 1 71 ? -2.505 -15.591 -19.892 1.00 94.62 71 TYR A C 1
ATOM 557 O O . TYR A 1 71 ? -2.555 -15.942 -21.067 1.00 94.62 71 TYR A O 1
ATOM 565 N N . ARG A 1 72 ? -3.585 -15.195 -19.209 1.00 94.75 72 ARG A N 1
ATOM 566 C CA . ARG A 1 72 ? -4.962 -15.229 -19.743 1.00 94.75 72 ARG A CA 1
ATOM 567 C C . ARG A 1 72 ? -5.593 -13.855 -19.700 1.00 94.75 72 ARG A C 1
ATOM 569 O O . ARG A 1 72 ? -5.408 -13.169 -18.708 1.00 94.75 72 ARG A O 1
ATOM 576 N N . TYR A 1 73 ? -6.350 -13.462 -20.717 1.00 95.06 73 TYR A N 1
ATOM 577 C CA . TYR A 1 73 ? -7.159 -12.241 -20.672 1.00 95.06 73 TYR A CA 1
ATOM 578 C C . TYR A 1 73 ? -8.543 -12.543 -20.085 1.00 95.06 73 TYR A C 1
ATOM 580 O O . TYR A 1 73 ? -9.232 -13.427 -20.583 1.00 95.06 73 TYR A O 1
ATOM 588 N N . LYS A 1 74 ? -8.956 -11.804 -19.050 1.00 92.44 74 LYS A N 1
ATOM 589 C CA . LYS A 1 74 ? -10.279 -11.942 -18.412 1.00 92.44 74 LYS A CA 1
ATOM 590 C C . LYS A 1 74 ? -11.202 -10.739 -18.598 1.00 92.44 74 LYS A C 1
ATOM 592 O O . LYS A 1 74 ? -12.386 -10.834 -18.301 1.00 92.44 74 LYS A O 1
ATOM 597 N N . GLY A 1 75 ? -10.686 -9.621 -19.102 1.00 90.19 75 GLY A N 1
ATOM 598 C CA . GLY A 1 75 ? -11.486 -8.423 -19.336 1.00 90.19 75 GLY A CA 1
ATOM 599 C C . GLY A 1 75 ? -10.709 -7.132 -19.132 1.00 90.19 75 GLY A C 1
ATOM 600 O O . GLY A 1 75 ? -9.505 -7.122 -18.868 1.00 90.19 75 GLY A O 1
ATOM 601 N N . GLU A 1 76 ? -11.408 -6.015 -19.291 1.00 88.25 76 GLU A N 1
ATOM 602 C CA . GLU A 1 76 ? -10.915 -4.693 -18.917 1.00 88.25 76 GLU A CA 1
ATOM 603 C C . GLU A 1 76 ? -11.272 -4.389 -17.460 1.00 88.25 76 GLU A C 1
ATOM 605 O O . GLU A 1 76 ? -12.370 -4.706 -17.004 1.00 88.25 76 GLU A O 1
ATOM 610 N N . LYS A 1 77 ? -10.338 -3.792 -16.718 1.00 79.88 77 LYS A N 1
ATOM 611 C CA . LYS A 1 77 ? -10.591 -3.370 -15.341 1.00 79.88 77 LYS A CA 1
ATOM 612 C C . LYS A 1 77 ? -11.478 -2.124 -15.352 1.00 79.88 77 LYS A C 1
ATOM 614 O O . LYS A 1 77 ? -11.183 -1.156 -16.051 1.00 79.88 77 LYS A O 1
ATOM 619 N N . GLN A 1 78 ? -12.539 -2.142 -14.554 1.00 67.81 78 GLN A N 1
ATOM 620 C CA . GLN A 1 78 ? -13.400 -0.978 -14.334 1.00 67.81 78 GLN A CA 1
ATOM 621 C C . GLN A 1 78 ? -12.752 -0.034 -13.305 1.00 67.81 78 GLN A C 1
ATOM 623 O O . GLN A 1 78 ? -12.054 -0.496 -12.406 1.00 67.81 78 GLN A O 1
ATOM 628 N N . ASN A 1 79 ? -12.977 1.280 -13.430 1.00 56.16 79 ASN A N 1
ATOM 629 C CA . ASN A 1 79 ? -12.545 2.306 -12.458 1.00 56.16 79 ASN A CA 1
ATOM 630 C C . ASN A 1 79 ? -11.027 2.409 -12.202 1.00 56.16 79 ASN A C 1
ATOM 632 O O . ASN A 1 79 ? -10.580 2.667 -11.086 1.00 56.16 79 ASN A O 1
ATOM 636 N N . VAL A 1 80 ? -10.205 2.237 -13.238 1.00 57.97 80 VAL A N 1
ATOM 637 C CA . VAL A 1 80 ? -8.750 2.380 -13.104 1.00 57.97 80 VAL A CA 1
ATOM 638 C C . VAL A 1 80 ? -8.335 3.857 -13.173 1.00 57.97 80 VAL A C 1
ATOM 640 O O . VAL A 1 80 ? -8.162 4.409 -14.260 1.00 57.97 80 VAL A O 1
ATOM 643 N N . HIS A 1 81 ? -8.085 4.485 -12.022 1.00 57.44 81 HIS A N 1
ATOM 644 C CA . HIS A 1 81 ? -7.379 5.772 -11.936 1.00 57.44 81 HIS A CA 1
ATOM 645 C C . HIS A 1 81 ? -5.861 5.573 -12.079 1.00 57.44 81 HIS A C 1
ATOM 647 O O . HIS A 1 81 ? -5.101 5.782 -11.140 1.00 57.44 81 HIS A O 1
ATOM 653 N N . THR A 1 82 ? -5.389 5.124 -13.244 1.00 57.97 82 THR A N 1
ATOM 654 C CA . THR A 1 82 ? -3.943 4.984 -13.503 1.00 57.97 82 THR A CA 1
ATOM 655 C C . THR A 1 82 ? -3.538 5.771 -14.731 1.00 57.97 82 THR A C 1
ATOM 657 O O . THR A 1 82 ? -4.180 5.659 -15.775 1.00 57.97 82 THR A O 1
ATOM 660 N N . ASP A 1 83 ? -2.420 6.483 -14.643 1.00 70.12 83 ASP A N 1
ATOM 661 C CA . ASP A 1 83 ? -1.784 7.082 -15.808 1.00 70.12 83 ASP A CA 1
ATOM 662 C C . ASP A 1 83 ? -0.779 6.129 -16.479 1.00 70.12 83 ASP A C 1
ATOM 664 O O . ASP A 1 83 ? -0.560 4.985 -16.066 1.00 70.12 83 ASP A O 1
ATOM 668 N N . SER A 1 84 ? -0.144 6.608 -17.555 1.00 71.31 84 SER A N 1
ATOM 669 C CA . SER A 1 84 ? 0.856 5.837 -18.312 1.00 71.31 84 SER A CA 1
ATOM 670 C C . SER A 1 84 ? 1.987 5.284 -17.438 1.00 71.31 84 SER A C 1
ATOM 672 O O . SER A 1 84 ? 2.642 4.297 -17.789 1.00 71.31 84 SER A O 1
ATOM 674 N N . GLY A 1 85 ? 2.222 5.902 -16.284 1.00 76.62 85 GLY A N 1
ATOM 675 C CA . GLY A 1 85 ? 3.307 5.582 -15.394 1.00 76.62 85 GLY A CA 1
ATOM 676 C C . GLY A 1 85 ? 4.670 6.139 -15.795 1.00 76.62 85 GLY A C 1
ATOM 677 O O . GLY A 1 85 ? 5.667 5.859 -15.125 1.00 76.62 85 GLY A O 1
ATOM 678 N N . ALA A 1 86 ? 4.742 6.848 -16.921 1.00 82.31 86 ALA A N 1
ATOM 679 C CA . ALA A 1 86 ? 5.985 7.351 -17.475 1.00 82.31 86 ALA A CA 1
ATOM 680 C C . ALA A 1 86 ? 6.389 8.660 -16.789 1.00 82.31 86 ALA A C 1
ATOM 682 O O . ALA A 1 86 ? 5.718 9.679 -16.927 1.00 82.31 86 ALA A O 1
ATOM 683 N N . ILE A 1 87 ? 7.524 8.637 -16.091 1.00 87.12 87 ILE A N 1
ATOM 684 C CA . ILE A 1 87 ? 8.124 9.837 -15.506 1.00 87.12 87 ILE A CA 1
ATOM 685 C C . ILE A 1 87 ? 8.882 10.573 -16.612 1.00 87.12 87 ILE A C 1
ATOM 687 O O . ILE A 1 87 ? 9.866 10.057 -17.148 1.00 87.12 87 ILE A O 1
ATOM 691 N N . SER A 1 88 ? 8.433 11.777 -16.963 1.00 88.25 88 SER A N 1
ATOM 692 C CA . SER A 1 88 ? 9.112 12.594 -17.975 1.00 88.25 88 SER A CA 1
ATOM 693 C C . SER A 1 88 ? 10.499 13.052 -17.506 1.00 88.25 88 SER A C 1
ATOM 695 O O . SER A 1 88 ? 10.757 13.188 -16.309 1.00 88.25 88 SER A O 1
ATOM 697 N N . GLY A 1 89 ? 11.393 13.378 -18.448 1.00 91.56 89 GLY A N 1
ATOM 698 C CA . GLY A 1 89 ? 12.709 13.944 -18.117 1.00 91.56 89 GLY A CA 1
ATOM 699 C C . GLY A 1 89 ? 12.615 15.228 -17.281 1.00 91.56 89 GLY A C 1
ATOM 700 O O . GLY A 1 89 ? 13.376 15.402 -16.332 1.00 91.56 89 GLY A O 1
ATOM 701 N N . LYS A 1 90 ? 11.615 16.080 -17.561 1.00 92.81 90 LYS A N 1
ATOM 702 C CA . LYS A 1 90 ? 11.338 17.306 -16.794 1.00 92.81 90 LYS A CA 1
ATOM 703 C C . LYS A 1 90 ? 10.919 17.003 -15.353 1.00 92.81 90 LYS A C 1
ATOM 705 O O . LYS A 1 90 ? 11.411 17.658 -14.438 1.00 92.81 90 LYS A O 1
ATOM 710 N N . GLN A 1 91 ? 10.030 16.029 -15.142 1.00 91.94 91 GLN A N 1
ATOM 711 C CA . GLN A 1 91 ? 9.648 15.589 -13.792 1.00 91.94 91 GLN A CA 1
ATOM 712 C C . GLN A 1 91 ? 10.850 14.990 -13.066 1.00 91.94 91 GLN A C 1
ATOM 714 O O . GLN A 1 91 ? 11.144 15.378 -11.941 1.00 91.94 91 GLN A O 1
ATOM 719 N N . ARG A 1 92 ? 11.615 14.122 -13.738 1.00 96.50 92 ARG A N 1
ATOM 720 C CA . ARG A 1 92 ? 12.810 13.506 -13.157 1.00 96.50 92 ARG A CA 1
ATOM 721 C C . ARG A 1 92 ? 13.811 14.554 -12.665 1.00 96.50 92 ARG A C 1
ATOM 723 O O . ARG A 1 92 ? 14.241 14.483 -11.518 1.00 96.50 92 ARG A O 1
ATOM 730 N N . ALA A 1 93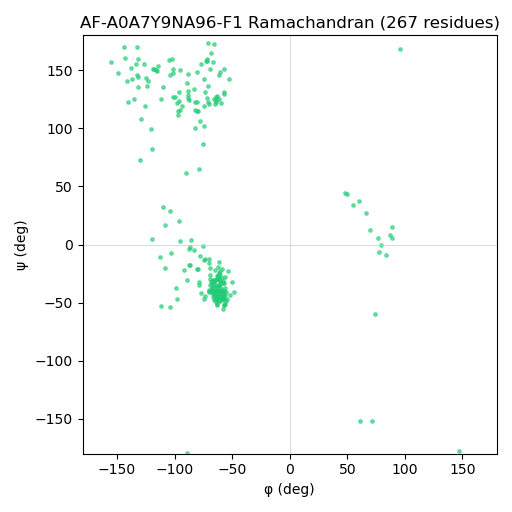 ? 14.159 15.522 -13.513 1.00 95.25 93 ALA A N 1
ATOM 731 C CA . ALA A 1 93 ? 15.092 16.590 -13.161 1.00 95.25 93 ALA A CA 1
ATOM 732 C C . ALA A 1 93 ? 14.588 17.421 -11.970 1.00 95.25 93 ALA A C 1
ATOM 734 O O . ALA A 1 93 ? 15.352 17.706 -11.051 1.00 95.25 93 ALA A O 1
ATOM 735 N N . ARG A 1 94 ? 13.291 17.750 -11.949 1.00 95.31 94 ARG A N 1
ATOM 736 C CA . ARG A 1 94 ? 12.662 18.516 -10.866 1.00 95.31 94 ARG A CA 1
ATOM 737 C C . ARG A 1 94 ? 12.713 17.784 -9.528 1.00 95.31 94 ARG A C 1
ATOM 739 O O . ARG A 1 94 ? 13.168 18.360 -8.548 1.00 95.31 94 ARG A O 1
ATOM 746 N N . ILE A 1 95 ? 12.289 16.521 -9.491 1.00 97.06 95 ILE A N 1
ATOM 747 C CA . ILE A 1 95 ? 12.261 15.728 -8.253 1.00 97.06 95 ILE A CA 1
ATOM 748 C C . ILE A 1 95 ? 13.677 15.510 -7.706 1.00 97.06 95 ILE A C 1
ATOM 750 O O . ILE A 1 95 ? 13.897 15.639 -6.504 1.00 97.06 95 ILE A O 1
ATOM 754 N N . LEU A 1 96 ? 14.661 15.256 -8.577 1.00 97.38 96 LEU A N 1
ATOM 755 C CA . LEU A 1 96 ? 16.066 15.162 -8.165 1.00 97.38 96 LEU A CA 1
ATOM 756 C C . LEU A 1 96 ? 16.605 16.493 -7.616 1.00 97.38 96 LEU A C 1
ATOM 758 O O . LEU A 1 96 ? 17.316 16.487 -6.614 1.00 97.38 96 LEU A O 1
ATOM 762 N N . ASN A 1 97 ? 16.250 17.626 -8.232 1.00 96.50 97 ASN A N 1
ATOM 763 C CA . ASN A 1 97 ? 16.656 18.951 -7.760 1.00 96.50 97 ASN A CA 1
ATOM 764 C C . ASN A 1 97 ? 16.070 19.266 -6.370 1.00 96.50 97 ASN A C 1
ATOM 766 O O . ASN A 1 97 ? 16.807 19.674 -5.473 1.00 96.50 97 ASN A O 1
ATOM 770 N N . LEU A 1 98 ? 14.779 18.984 -6.160 1.00 94.75 98 LEU A N 1
ATOM 771 C CA . LEU A 1 98 ? 14.104 19.163 -4.867 1.00 94.75 98 LEU A CA 1
ATOM 772 C C . LEU A 1 98 ? 14.724 18.316 -3.749 1.00 94.75 98 LEU A C 1
ATOM 774 O O . LEU A 1 98 ? 14.738 18.734 -2.592 1.00 94.75 98 LEU A O 1
ATOM 778 N N . ALA A 1 99 ? 15.254 17.141 -4.086 1.00 95.75 99 ALA A N 1
ATOM 779 C CA . ALA A 1 99 ? 15.880 16.243 -3.126 1.00 95.75 99 ALA A CA 1
ATOM 780 C C . ALA A 1 99 ? 17.271 16.700 -2.657 1.00 95.75 99 ALA A C 1
ATOM 782 O O . ALA A 1 99 ? 17.768 16.165 -1.669 1.00 95.75 99 ALA A O 1
ATOM 783 N N . LYS A 1 100 ? 17.903 17.674 -3.333 1.00 96.75 100 LYS A N 1
ATOM 784 C CA . LYS A 1 100 ? 19.203 18.262 -2.947 1.00 96.75 100 LYS A CA 1
ATOM 785 C C . LYS A 1 100 ? 20.279 17.213 -2.621 1.00 96.75 100 LYS A C 1
ATOM 787 O O . LYS A 1 100 ? 20.955 17.298 -1.601 1.00 96.75 100 LYS A O 1
ATOM 792 N N . GLY A 1 101 ? 20.383 16.175 -3.453 1.00 96.44 101 GLY A N 1
ATOM 793 C CA . GLY A 1 101 ? 21.365 15.101 -3.266 1.00 96.44 101 GLY A CA 1
ATOM 794 C C . GLY A 1 101 ? 21.103 14.189 -2.060 1.00 96.44 101 GLY A C 1
ATOM 795 O O . GLY A 1 101 ? 21.974 13.404 -1.702 1.00 96.44 101 GLY A O 1
ATOM 796 N N . LYS A 1 102 ? 19.921 14.247 -1.436 1.00 97.56 102 LYS A N 1
ATOM 797 C CA . LYS A 1 102 ? 19.541 13.422 -0.284 1.00 97.56 102 LYS A CA 1
ATOM 798 C C . LYS A 1 102 ? 18.478 12.393 -0.666 1.00 97.56 102 LYS A C 1
ATOM 800 O O . LYS A 1 102 ? 17.483 12.714 -1.311 1.00 97.56 102 LYS A O 1
ATOM 805 N N . CYS A 1 103 ? 18.651 11.151 -0.222 1.00 97.06 103 CYS A N 1
ATOM 806 C CA . CYS A 1 103 ? 17.606 10.136 -0.299 1.00 97.06 103 CYS A CA 1
ATOM 807 C C . CYS A 1 103 ? 16.427 10.544 0.591 1.00 97.06 103 CYS A C 1
ATOM 809 O O . CYS A 1 103 ? 16.578 10.662 1.807 1.00 97.06 103 CYS A O 1
ATOM 811 N N . GLN A 1 104 ? 15.239 10.696 0.007 1.00 92.62 104 GLN A N 1
ATOM 812 C CA . GLN A 1 104 ? 14.036 11.130 0.726 1.00 92.62 104 GLN A CA 1
ATOM 813 C C . GLN A 1 104 ? 13.414 10.038 1.618 1.00 92.62 104 GLN A C 1
ATOM 815 O O . GLN A 1 104 ? 12.424 10.308 2.291 1.00 92.62 104 GLN A O 1
ATOM 820 N N . MET A 1 105 ? 13.988 8.828 1.642 1.00 89.75 105 MET A N 1
ATOM 821 C CA . MET A 1 105 ? 13.567 7.729 2.521 1.00 89.75 105 MET A CA 1
ATOM 822 C C . MET A 1 105 ? 14.523 7.528 3.705 1.00 89.75 105 MET A C 1
ATOM 824 O O . MET A 1 105 ? 14.082 7.539 4.846 1.00 89.75 105 MET A O 1
ATOM 828 N N . CYS A 1 106 ? 15.828 7.357 3.455 1.00 92.25 106 CYS A N 1
ATOM 829 C CA . CYS A 1 106 ? 16.807 7.068 4.514 1.00 92.25 106 CYS A CA 1
ATOM 830 C C . CYS A 1 106 ? 17.669 8.266 4.937 1.00 92.25 106 CYS A C 1
ATOM 832 O O . CYS A 1 106 ? 18.455 8.147 5.869 1.00 92.25 106 CYS A O 1
ATOM 834 N N . GLY A 1 107 ? 17.584 9.404 4.244 1.00 94.12 107 GLY A N 1
ATOM 835 C CA . GLY A 1 107 ? 18.322 10.618 4.598 1.00 94.12 107 GLY A CA 1
ATOM 836 C C . GLY A 1 107 ? 19.812 10.643 4.229 1.00 94.12 107 GLY A C 1
ATOM 837 O O . GLY A 1 107 ? 20.414 11.714 4.356 1.00 94.12 107 GLY A O 1
ATOM 838 N N . ARG A 1 108 ? 20.379 9.528 3.741 1.00 96.75 108 ARG A N 1
ATOM 839 C CA . ARG A 1 108 ? 21.745 9.454 3.185 1.00 96.75 108 ARG A CA 1
ATOM 840 C C . ARG A 1 108 ? 21.941 10.428 2.022 1.00 96.75 108 ARG A C 1
ATOM 842 O O . ARG A 1 108 ? 20.974 10.723 1.311 1.00 96.75 108 ARG A O 1
ATOM 849 N N . THR A 1 109 ? 23.160 10.911 1.814 1.00 97.94 109 THR A N 1
ATOM 850 C CA . THR A 1 109 ? 23.505 11.899 0.782 1.00 97.94 109 THR A CA 1
ATOM 851 C C . THR A 1 109 ? 24.444 11.326 -0.272 1.00 97.94 109 THR A C 1
ATOM 853 O O . THR A 1 109 ? 25.252 10.450 0.012 1.00 97.94 109 THR A O 1
ATOM 856 N N . VAL A 1 110 ? 24.336 11.824 -1.506 1.00 96.94 110 VAL A N 1
ATOM 857 C CA . VAL A 1 110 ? 25.203 11.420 -2.626 1.00 96.94 110 VAL A CA 1
ATOM 858 C C . VAL A 1 110 ? 26.680 11.603 -2.265 1.00 96.94 110 VAL A C 1
ATOM 860 O O . VAL A 1 110 ? 27.449 10.666 -2.434 1.00 96.94 110 VAL A O 1
ATOM 863 N N . ASP A 1 111 ? 27.048 12.752 -1.694 1.00 96.12 111 ASP A N 1
ATOM 864 C CA . ASP A 1 111 ? 28.452 13.078 -1.402 1.00 96.12 111 ASP A CA 1
ATOM 865 C C . ASP A 1 111 ? 28.990 12.388 -0.139 1.00 96.12 111 ASP A C 1
ATOM 867 O O . ASP A 1 111 ? 30.175 12.082 -0.060 1.00 96.12 111 ASP A O 1
ATOM 871 N N . GLY A 1 112 ? 28.135 12.169 0.867 1.00 96.00 112 GLY A N 1
ATOM 872 C CA . GLY A 1 112 ? 28.552 11.626 2.165 1.00 96.00 112 GLY A CA 1
ATOM 873 C C . GLY A 1 112 ? 28.520 10.102 2.241 1.00 96.00 112 GLY A C 1
ATOM 874 O O . GLY A 1 112 ? 29.309 9.512 2.971 1.00 96.00 112 GLY A O 1
ATOM 875 N N . ASP A 1 113 ? 27.615 9.468 1.494 1.00 97.31 113 ASP A N 1
ATOM 876 C CA . ASP A 1 113 ? 27.352 8.028 1.575 1.00 97.31 113 ASP A CA 1
ATOM 877 C C . ASP A 1 113 ? 27.600 7.285 0.246 1.00 97.31 113 ASP A C 1
ATOM 879 O O . ASP A 1 113 ? 27.269 6.103 0.148 1.00 97.31 113 ASP A O 1
ATOM 883 N N . ASP A 1 114 ? 28.110 7.970 -0.788 1.00 96.12 114 ASP A N 1
ATOM 884 C CA . ASP A 1 114 ? 28.343 7.437 -2.145 1.00 96.12 114 ASP A CA 1
ATOM 885 C C . ASP A 1 114 ? 27.118 6.702 -2.733 1.00 96.12 114 ASP A C 1
ATOM 887 O O . ASP A 1 114 ? 27.177 5.607 -3.302 1.00 96.12 114 ASP A O 1
ATOM 891 N N . ILE A 1 115 ? 25.934 7.295 -2.558 1.00 97.25 115 ILE A N 1
ATOM 892 C CA . ILE A 1 115 ? 24.680 6.717 -3.055 1.00 97.25 115 ILE A CA 1
ATOM 893 C C . ILE A 1 115 ? 24.282 7.281 -4.419 1.00 97.25 115 ILE A C 1
ATOM 895 O O . ILE A 1 115 ? 24.467 8.454 -4.730 1.00 97.25 115 ILE A O 1
ATOM 899 N N . LYS A 1 116 ? 23.586 6.461 -5.213 1.00 97.25 116 LYS A N 1
ATOM 900 C CA . LYS A 1 116 ? 22.917 6.901 -6.447 1.00 97.25 116 LYS A CA 1
ATOM 901 C C . LYS A 1 116 ? 21.423 7.080 -6.214 1.00 97.25 116 LYS A C 1
ATOM 903 O O . LYS A 1 116 ? 20.755 6.152 -5.751 1.00 97.25 116 LYS A O 1
ATOM 908 N N . LEU A 1 117 ? 20.902 8.257 -6.561 1.00 97.81 117 LEU A N 1
ATOM 909 C CA . LEU A 1 117 ? 19.474 8.563 -6.494 1.00 97.81 117 LEU A CA 1
ATOM 910 C C . LEU A 1 117 ? 18.744 8.186 -7.783 1.00 97.81 117 LEU A C 1
ATOM 912 O O . LEU A 1 117 ? 19.247 8.326 -8.899 1.00 97.81 117 LEU A O 1
ATOM 916 N N . GLN A 1 118 ? 17.498 7.770 -7.614 1.00 97.31 118 GLN A N 1
ATOM 917 C CA . GLN A 1 118 ? 16.545 7.528 -8.681 1.00 97.31 118 GLN A CA 1
ATOM 918 C C . GLN A 1 118 ? 15.174 8.064 -8.282 1.00 97.31 118 GLN A C 1
ATOM 920 O O . GLN A 1 118 ? 14.844 8.128 -7.101 1.00 97.31 118 GLN A O 1
ATOM 925 N N . VAL A 1 119 ? 14.381 8.446 -9.282 1.00 96.25 119 VAL A N 1
ATOM 926 C CA . VAL A 1 119 ? 12.999 8.873 -9.059 1.00 96.25 119 VAL A CA 1
ATOM 927 C C . VAL A 1 119 ? 12.094 7.653 -9.104 1.00 96.25 119 VAL A C 1
ATOM 929 O O . VAL A 1 119 ? 12.166 6.874 -10.055 1.00 96.25 119 VAL A O 1
ATOM 932 N N . ASP A 1 120 ? 11.273 7.509 -8.074 1.00 93.88 120 ASP A N 1
ATOM 933 C CA . ASP A 1 120 ? 10.297 6.435 -7.910 1.00 93.88 120 ASP A CA 1
ATOM 934 C C . ASP A 1 120 ? 8.935 7.020 -7.501 1.00 93.88 120 ASP A C 1
ATOM 936 O O . ASP A 1 120 ? 8.832 8.209 -7.184 1.00 93.88 120 ASP A O 1
ATOM 940 N N . HIS A 1 121 ? 7.890 6.198 -7.505 1.00 90.81 121 HIS A N 1
ATOM 941 C CA . HIS A 1 121 ? 6.580 6.566 -6.971 1.00 90.81 121 HIS A CA 1
ATOM 942 C C . HIS A 1 121 ? 6.506 6.244 -5.480 1.00 90.81 121 HIS A C 1
ATOM 944 O O . HIS A 1 121 ? 6.828 5.125 -5.093 1.00 90.81 121 HIS A O 1
ATOM 950 N N . ARG A 1 122 ? 6.041 7.166 -4.632 1.00 86.00 122 ARG A N 1
ATOM 951 C CA . ARG A 1 122 ? 5.774 6.907 -3.205 1.00 86.00 122 ARG A CA 1
ATOM 952 C C . ARG A 1 122 ? 4.761 5.772 -3.074 1.00 86.00 122 ARG A C 1
ATOM 954 O O . ARG A 1 122 ? 5.081 4.724 -2.517 1.00 86.00 122 ARG A O 1
ATOM 961 N N . ILE A 1 123 ? 3.611 5.944 -3.719 1.00 83.44 123 ILE A N 1
ATOM 962 C CA . ILE A 1 123 ? 2.572 4.935 -3.899 1.00 83.44 123 ILE A CA 1
ATOM 963 C C . ILE A 1 123 ? 2.803 4.224 -5.241 1.00 83.44 123 ILE A C 1
ATOM 965 O O . ILE A 1 123 ? 2.761 4.881 -6.286 1.00 83.44 123 ILE A O 1
ATOM 969 N N . PRO A 1 124 ? 3.033 2.899 -5.259 1.00 86.06 124 PRO A N 1
ATOM 970 C CA . PRO A 1 124 ? 3.164 2.120 -6.484 1.00 86.06 124 PRO A CA 1
ATOM 971 C C . PRO A 1 124 ? 1.994 2.299 -7.451 1.00 86.06 124 PRO A C 1
ATOM 973 O O . PRO A 1 124 ? 0.828 2.283 -7.068 1.00 86.06 124 PRO A O 1
ATOM 976 N N . GLN A 1 125 ? 2.305 2.327 -8.745 1.00 82.06 125 GLN A N 1
ATOM 977 C CA . GLN A 1 125 ? 1.288 2.332 -9.805 1.00 82.06 125 GLN A CA 1
ATOM 978 C C . GLN A 1 125 ? 0.389 1.099 -9.777 1.00 82.06 125 GLN A C 1
ATOM 980 O O . GLN A 1 125 ? -0.774 1.173 -10.158 1.00 82.06 125 GLN A O 1
ATOM 985 N N . THR A 1 126 ? 0.922 -0.043 -9.337 1.00 75.62 126 THR A N 1
ATOM 986 C CA . THR A 1 126 ? 0.149 -1.282 -9.181 1.00 75.62 126 THR A CA 1
ATOM 987 C C . THR A 1 126 ? -0.975 -1.149 -8.164 1.00 75.62 126 THR A C 1
ATOM 989 O O . THR A 1 126 ? -1.900 -1.946 -8.214 1.00 75.62 126 THR A O 1
ATOM 992 N N . TRP A 1 127 ? -0.898 -0.151 -7.284 1.00 79.50 127 TRP A N 1
ATOM 993 C CA . TRP A 1 127 ? -1.901 0.168 -6.275 1.00 79.50 127 TRP A CA 1
ATOM 994 C C . TRP A 1 127 ? -2.663 1.465 -6.603 1.00 79.50 127 TRP A C 1
ATOM 996 O O . TRP A 1 127 ? -3.252 2.078 -5.723 1.00 79.50 127 TRP A O 1
ATOM 1006 N N . GLY A 1 128 ? -2.606 1.938 -7.855 1.00 75.69 128 GLY A N 1
ATOM 1007 C CA . GLY A 1 128 ? -3.298 3.159 -8.288 1.00 75.69 128 GLY A CA 1
ATOM 1008 C C . GLY A 1 128 ? -2.523 4.467 -8.086 1.00 75.69 128 GLY A C 1
ATOM 1009 O O . GLY A 1 128 ? -3.072 5.541 -8.307 1.00 75.69 128 GLY A O 1
ATOM 1010 N N . GLY A 1 129 ? -1.244 4.421 -7.701 1.00 80.19 129 GLY A N 1
ATOM 1011 C CA . GLY A 1 129 ? -0.428 5.630 -7.569 1.00 80.19 129 GLY A CA 1
ATOM 1012 C C . GLY A 1 129 ? -0.207 6.359 -8.902 1.00 80.19 129 GLY A C 1
ATOM 1013 O O . GLY A 1 129 ? 0.332 5.780 -9.849 1.00 80.19 129 GLY A O 1
ATOM 1014 N N . LEU A 1 130 ? -0.571 7.644 -8.961 1.00 83.81 130 LEU A N 1
ATOM 1015 C CA . LEU A 1 130 ? -0.410 8.503 -10.143 1.00 83.81 130 LEU A CA 1
ATOM 1016 C C . LEU A 1 130 ? 1.039 8.985 -10.326 1.00 83.81 130 LEU A C 1
ATOM 1018 O O . LEU A 1 130 ? 1.800 9.107 -9.370 1.00 83.81 130 LEU A O 1
ATOM 1022 N N . THR A 1 131 ? 1.429 9.319 -11.552 1.00 86.94 131 THR A N 1
ATOM 1023 C CA . THR A 1 131 ? 2.724 9.914 -11.924 1.00 86.94 131 THR A CA 1
ATOM 1024 C C . THR A 1 131 ? 2.651 11.439 -11.890 1.00 86.94 131 THR A C 1
ATOM 1026 O O . THR A 1 131 ? 2.863 12.136 -12.885 1.00 86.94 131 THR A O 1
ATOM 1029 N N . VAL A 1 132 ? 2.367 11.950 -10.698 1.00 84.50 132 VAL A N 1
ATOM 1030 C CA . VAL A 1 132 ? 2.329 13.378 -10.361 1.00 84.50 132 VAL A CA 1
ATOM 1031 C C . VAL A 1 132 ? 3.439 13.699 -9.368 1.00 84.50 132 VAL A C 1
ATOM 1033 O O . VAL A 1 132 ? 3.876 12.811 -8.637 1.00 84.50 132 VAL A O 1
ATOM 1036 N N . ASP A 1 133 ? 3.918 14.941 -9.349 1.00 84.75 133 ASP A N 1
ATOM 1037 C CA . ASP A 1 133 ? 5.096 15.330 -8.563 1.00 84.75 133 ASP A CA 1
ATOM 1038 C C . ASP A 1 133 ? 4.927 15.012 -7.064 1.00 84.75 133 ASP A C 1
ATOM 1040 O O . ASP A 1 133 ? 5.884 14.600 -6.412 1.00 84.75 133 ASP A O 1
ATOM 1044 N N . GLU A 1 134 ? 3.704 15.104 -6.540 1.00 84.12 134 GLU A N 1
ATOM 1045 C CA . GLU A 1 134 ? 3.335 14.811 -5.150 1.00 84.12 134 GLU A CA 1
ATOM 1046 C C . GLU A 1 134 ? 3.518 13.330 -4.793 1.00 84.12 134 GLU A C 1
ATOM 1048 O O . GLU A 1 134 ? 3.863 12.991 -3.660 1.00 84.12 134 GLU A O 1
ATOM 1053 N N . ASN A 1 135 ? 3.322 12.437 -5.768 1.00 86.31 135 ASN A N 1
ATOM 1054 C CA . ASN A 1 135 ? 3.530 11.001 -5.609 1.00 86.31 135 ASN A CA 1
ATOM 1055 C C . ASN A 1 135 ? 4.920 10.558 -6.088 1.00 86.31 135 ASN A C 1
ATOM 1057 O O . ASN A 1 135 ? 5.223 9.369 -6.057 1.00 86.31 135 ASN A O 1
ATOM 1061 N N . LEU A 1 136 ? 5.788 11.474 -6.519 1.00 92.31 136 LEU A N 1
ATOM 1062 C CA . LEU A 1 136 ? 7.165 11.161 -6.884 1.00 92.31 136 LEU A CA 1
ATOM 1063 C C . LEU A 1 136 ? 8.134 11.562 -5.768 1.00 92.31 136 LEU A C 1
ATOM 1065 O O . LEU A 1 136 ? 7.905 12.480 -4.980 1.00 92.31 136 LEU A O 1
ATOM 1069 N N . TRP A 1 137 ? 9.247 10.842 -5.693 1.00 95.00 137 TRP A N 1
ATOM 1070 C CA . TRP A 1 137 ? 10.349 11.152 -4.783 1.00 95.00 137 TRP A CA 1
ATOM 1071 C C . TRP A 1 137 ? 11.678 10.605 -5.294 1.00 95.00 137 TRP A C 1
ATOM 1073 O O . TRP A 1 137 ? 11.711 9.667 -6.092 1.00 95.00 137 TRP A O 1
ATOM 1083 N N . ALA A 1 138 ? 12.778 11.202 -4.840 1.00 97.44 138 ALA A N 1
ATOM 1084 C CA . ALA A 1 138 ? 14.128 10.730 -5.102 1.00 97.44 138 ALA A CA 1
ATOM 1085 C C . ALA A 1 138 ? 14.614 9.848 -3.946 1.00 97.44 138 ALA A C 1
ATOM 1087 O O . ALA A 1 138 ? 14.808 10.313 -2.821 1.00 97.44 138 ALA A O 1
ATOM 1088 N N . ILE A 1 139 ? 14.853 8.572 -4.230 1.00 97.25 139 ILE A N 1
ATOM 1089 C CA . ILE A 1 139 ? 15.347 7.593 -3.257 1.00 97.25 139 ILE A CA 1
ATOM 1090 C C . ILE A 1 139 ? 16.595 6.895 -3.792 1.00 97.25 139 ILE A C 1
ATOM 1092 O O . ILE A 1 139 ? 16.812 6.830 -5.003 1.00 97.25 139 ILE A O 1
ATOM 1096 N N . CYS A 1 140 ? 17.443 6.382 -2.901 1.00 97.69 140 CYS A N 1
ATOM 1097 C CA . CYS A 1 140 ? 18.621 5.633 -3.322 1.00 97.69 140 CYS A CA 1
ATOM 1098 C C . CYS A 1 140 ? 18.241 4.251 -3.874 1.00 97.69 140 CYS A C 1
ATOM 1100 O O . CYS A 1 140 ? 17.185 3.707 -3.540 1.00 97.69 140 CYS A O 1
ATOM 1102 N N . VAL A 1 141 ? 19.121 3.659 -4.687 1.00 96.50 141 VAL A N 1
ATOM 1103 C CA . VAL A 1 141 ? 18.912 2.320 -5.277 1.00 96.50 141 VAL A CA 1
ATOM 1104 C C . VAL A 1 141 ? 18.568 1.272 -4.209 1.00 96.50 141 VAL A C 1
ATOM 1106 O O . VAL A 1 141 ? 17.627 0.500 -4.387 1.00 96.50 141 VAL A O 1
ATOM 1109 N N . GLN A 1 142 ? 19.269 1.285 -3.069 1.00 94.62 142 GLN A N 1
ATOM 1110 C CA . GLN A 1 142 ? 19.020 0.361 -1.957 1.00 94.62 142 GLN A CA 1
ATOM 1111 C C . GLN A 1 142 ? 17.607 0.525 -1.373 1.00 94.62 142 GLN A C 1
ATOM 1113 O O . GLN A 1 142 ? 16.889 -0.461 -1.220 1.00 94.62 142 GLN A O 1
ATOM 1118 N N . CYS A 1 143 ? 17.184 1.764 -1.097 1.00 93.25 143 CYS A N 1
ATOM 1119 C CA . CYS A 1 143 ? 15.839 2.065 -0.597 1.00 93.25 143 CYS A CA 1
ATOM 1120 C C . CYS A 1 143 ? 14.758 1.656 -1.600 1.00 93.25 143 CYS A C 1
ATOM 1122 O O . CYS A 1 143 ? 13.741 1.090 -1.214 1.00 93.25 143 CYS A O 1
ATOM 1124 N N . ASN A 1 144 ? 14.988 1.885 -2.895 1.00 92.94 144 ASN A N 1
ATOM 1125 C CA . ASN A 1 144 ? 14.051 1.463 -3.928 1.00 92.94 144 ASN A CA 1
ATOM 1126 C C . ASN A 1 144 ? 13.901 -0.062 -4.001 1.00 92.94 144 ASN A C 1
ATOM 1128 O O . ASN A 1 144 ? 12.791 -0.568 -4.158 1.00 92.94 144 ASN A O 1
ATOM 1132 N N . HIS A 1 145 ? 15.006 -0.804 -3.898 1.00 90.44 145 HIS A N 1
ATOM 1133 C CA . HIS A 1 145 ? 14.954 -2.264 -3.851 1.00 90.44 145 HIS A CA 1
ATOM 1134 C C . HIS A 1 145 ? 14.195 -2.752 -2.617 1.00 90.44 145 HIS A C 1
ATOM 1136 O O . HIS A 1 145 ? 13.259 -3.530 -2.777 1.00 90.44 145 HIS A O 1
ATOM 1142 N N . GLY A 1 146 ? 14.519 -2.217 -1.435 1.00 87.56 146 GLY A N 1
ATOM 1143 C CA . GLY A 1 146 ? 13.819 -2.543 -0.192 1.00 87.56 146 GLY A CA 1
ATOM 1144 C C . GLY A 1 146 ? 12.319 -2.263 -0.276 1.00 87.56 146 GLY A C 1
ATOM 1145 O O . GLY A 1 146 ? 11.517 -3.143 0.008 1.00 87.56 146 GLY A O 1
ATOM 1146 N N . LYS A 1 147 ? 11.927 -1.087 -0.781 1.00 86.19 147 LYS A N 1
ATOM 1147 C CA . LYS A 1 147 ? 10.522 -0.727 -1.025 1.00 86.19 147 LYS A CA 1
ATOM 1148 C C . LYS A 1 147 ? 9.817 -1.704 -1.958 1.00 86.19 147 LYS A C 1
ATOM 1150 O O . LYS A 1 147 ? 8.688 -2.105 -1.702 1.00 86.19 147 LYS A O 1
ATOM 1155 N N . ARG A 1 148 ? 10.468 -2.093 -3.056 1.00 84.81 148 ARG A N 1
ATOM 1156 C CA . ARG A 1 148 ? 9.898 -3.060 -3.999 1.00 84.81 148 ARG A CA 1
ATOM 1157 C C . ARG A 1 148 ? 9.706 -4.423 -3.346 1.00 84.81 148 ARG A C 1
ATOM 1159 O O . ARG A 1 148 ? 8.693 -5.058 -3.607 1.00 84.81 148 ARG A O 1
ATOM 1166 N N . ASP A 1 149 ? 10.677 -4.888 -2.569 1.00 83.44 149 ASP A N 1
ATOM 1167 C CA . ASP A 1 149 ? 10.609 -6.201 -1.928 1.00 83.44 149 ASP A CA 1
ATOM 1168 C C . ASP A 1 149 ? 9.559 -6.228 -0.818 1.00 83.44 149 ASP A C 1
ATOM 1170 O O . ASP A 1 149 ? 8.769 -7.164 -0.763 1.00 83.44 149 ASP A O 1
ATOM 1174 N N . PHE A 1 150 ? 9.466 -5.149 -0.047 1.00 80.06 150 PHE A N 1
ATOM 1175 C CA . PHE A 1 150 ? 8.405 -4.921 0.924 1.00 80.06 150 PHE A CA 1
ATOM 1176 C C . PHE A 1 150 ? 7.013 -4.942 0.279 1.00 80.06 150 PHE A C 1
ATOM 1178 O O . PHE A 1 150 ? 6.130 -5.644 0.741 1.00 80.06 150 PHE A O 1
ATOM 1185 N N . PHE A 1 151 ? 6.813 -4.269 -0.856 1.00 80.31 151 PHE A N 1
ATOM 1186 C CA . PHE A 1 151 ? 5.501 -4.237 -1.512 1.00 80.31 151 PHE A CA 1
ATOM 1187 C C . PHE A 1 151 ? 5.093 -5.529 -2.232 1.00 80.31 151 PHE A C 1
ATOM 1189 O O . PHE A 1 151 ? 3.929 -5.673 -2.601 1.00 80.31 151 PHE A O 1
ATOM 1196 N N . LYS A 1 152 ? 6.010 -6.482 -2.444 1.00 78.50 152 LYS A N 1
ATOM 1197 C CA . LYS A 1 152 ? 5.680 -7.776 -3.070 1.00 78.50 152 LYS A CA 1
ATOM 1198 C C . LYS A 1 152 ? 4.819 -8.676 -2.184 1.00 78.50 152 LYS A C 1
ATOM 1200 O O . LYS A 1 152 ? 4.231 -9.608 -2.722 1.00 78.50 152 LYS A O 1
ATOM 1205 N N . SER A 1 153 ? 4.793 -8.450 -0.871 1.00 75.38 153 SER A N 1
ATOM 1206 C CA . SER A 1 153 ? 4.015 -9.265 0.068 1.00 75.38 153 SER A CA 1
ATOM 1207 C C . SER A 1 153 ? 2.521 -8.928 0.080 1.00 75.38 153 SER A C 1
ATOM 1209 O O . SER A 1 153 ? 1.759 -9.679 0.679 1.00 75.38 153 SER A O 1
ATOM 1211 N N . PHE A 1 154 ? 2.098 -7.842 -0.576 1.00 77.00 154 PHE A N 1
ATOM 1212 C CA . PHE A 1 154 ? 0.707 -7.390 -0.582 1.00 77.00 154 PHE A CA 1
ATOM 1213 C C . PHE A 1 154 ? -0.007 -7.718 -1.896 1.00 77.00 154 PHE A C 1
ATOM 1215 O O . PHE A 1 154 ? 0.589 -7.629 -2.978 1.00 77.00 154 PHE A O 1
ATOM 1222 N N . ASP A 1 155 ? -1.306 -8.016 -1.813 1.00 80.44 155 ASP A N 1
ATOM 1223 C CA . ASP A 1 155 ? -2.151 -8.128 -2.998 1.00 80.44 155 ASP A CA 1
ATOM 1224 C C . ASP A 1 155 ? -2.405 -6.736 -3.617 1.00 80.44 155 ASP A C 1
ATOM 1226 O O . ASP A 1 155 ? -2.843 -5.810 -2.929 1.00 80.44 155 ASP A O 1
ATOM 1230 N N . PRO A 1 156 ? -2.125 -6.528 -4.918 1.00 77.00 156 PRO A N 1
ATOM 1231 C CA . PRO A 1 156 ? -2.283 -5.213 -5.524 1.00 77.00 156 PRO A CA 1
ATOM 1232 C C . PRO A 1 156 ? -3.716 -4.681 -5.581 1.00 77.00 156 PRO A C 1
ATOM 1234 O O . PRO A 1 156 ? -3.880 -3.462 -5.580 1.00 77.00 156 PRO A O 1
ATOM 1237 N N . ALA A 1 157 ? -4.724 -5.552 -5.695 1.00 74.94 157 ALA A N 1
ATOM 1238 C CA . ALA A 1 157 ? -6.118 -5.123 -5.752 1.00 74.94 157 ALA A CA 1
ATOM 1239 C C . ALA A 1 157 ? -6.584 -4.668 -4.367 1.00 74.94 157 ALA A C 1
ATOM 1241 O O . ALA A 1 157 ? -7.128 -3.573 -4.244 1.00 74.94 157 ALA A O 1
ATOM 1242 N N . GLU A 1 158 ? -6.247 -5.441 -3.334 1.00 80.44 158 GLU A N 1
ATOM 1243 C CA . GLU A 1 158 ? -6.494 -5.078 -1.939 1.00 80.44 158 GLU A CA 1
ATOM 1244 C C . GLU A 1 158 ? -5.868 -3.716 -1.593 1.00 80.44 158 GLU A C 1
ATOM 1246 O O . GLU A 1 158 ? -6.530 -2.800 -1.102 1.00 80.44 158 GLU A O 1
ATOM 1251 N N . MET A 1 159 ? -4.594 -3.528 -1.946 1.00 83.50 159 MET A N 1
ATOM 1252 C CA . MET A 1 159 ? -3.882 -2.278 -1.671 1.00 83.50 159 MET A CA 1
ATOM 1253 C C . MET A 1 159 ? -4.441 -1.076 -2.433 1.00 83.50 159 MET A C 1
ATOM 1255 O O . MET A 1 159 ? -4.420 0.038 -1.904 1.00 83.50 159 MET A O 1
ATOM 1259 N N . ALA A 1 160 ? -4.930 -1.275 -3.660 1.00 81.44 160 ALA A N 1
ATOM 1260 C CA . ALA A 1 160 ? -5.537 -0.200 -4.440 1.00 81.44 160 ALA A CA 1
ATOM 1261 C C . ALA A 1 160 ? -6.800 0.350 -3.761 1.00 81.44 160 ALA A C 1
ATOM 1263 O O . ALA A 1 160 ? -6.987 1.567 -3.716 1.00 81.44 160 ALA A O 1
ATOM 1264 N N . GLU A 1 161 ? -7.625 -0.526 -3.180 1.00 82.88 161 GLU A N 1
ATOM 1265 C CA . GLU A 1 161 ? -8.800 -0.117 -2.405 1.00 82.88 161 GLU A CA 1
ATOM 1266 C C . GLU A 1 161 ? -8.400 0.664 -1.147 1.00 82.88 161 GLU A C 1
ATOM 1268 O O . GLU A 1 161 ? -8.969 1.717 -0.854 1.00 82.88 161 GLU A O 1
ATOM 1273 N N . LEU A 1 162 ? -7.374 0.200 -0.428 1.00 85.44 162 LEU A N 1
ATOM 1274 C CA . LEU A 1 162 ? -6.934 0.828 0.820 1.00 85.44 162 LEU A CA 1
ATOM 1275 C C . LEU A 1 162 ? -6.280 2.195 0.612 1.00 85.44 162 LEU A C 1
ATOM 1277 O O . LEU A 1 162 ? -6.442 3.096 1.432 1.00 85.44 162 LEU A O 1
ATOM 1281 N N . ILE A 1 163 ? -5.550 2.385 -0.483 1.00 83.06 163 ILE A N 1
ATOM 1282 C CA . ILE A 1 163 ? -4.856 3.645 -0.767 1.00 83.06 163 ILE A CA 1
ATOM 1283 C C . ILE A 1 163 ? -5.812 4.798 -1.060 1.00 83.06 163 ILE A C 1
ATOM 1285 O O . ILE A 1 163 ? -5.505 5.943 -0.715 1.00 83.06 163 ILE A O 1
ATOM 1289 N N . ALA A 1 164 ? -6.968 4.509 -1.655 1.00 81.69 164 ALA A N 1
ATOM 1290 C CA . ALA A 1 164 ? -7.987 5.516 -1.927 1.00 81.69 164 ALA A CA 1
ATOM 1291 C C . ALA A 1 164 ? -8.585 6.110 -0.638 1.00 81.69 164 ALA A C 1
ATOM 1293 O O . ALA A 1 164 ? -9.106 7.224 -0.645 1.00 81.69 164 ALA A O 1
ATOM 1294 N N . ILE A 1 165 ? -8.479 5.398 0.484 1.00 87.25 165 ILE A N 1
ATOM 1295 C CA . ILE A 1 165 ? -9.058 5.811 1.757 1.00 87.25 165 ILE A CA 1
ATOM 1296 C C . ILE A 1 165 ? -8.132 6.817 2.448 1.00 87.25 165 ILE A C 1
ATOM 1298 O O . ILE A 1 165 ? -6.967 6.537 2.744 1.00 87.25 165 ILE A O 1
ATOM 1302 N N . GLU A 1 166 ? -8.651 8.003 2.759 1.00 86.25 166 GLU A N 1
ATOM 1303 C CA . GLU A 1 166 ? -7.880 9.059 3.429 1.00 86.25 166 GLU A CA 1
ATOM 1304 C C . GLU A 1 166 ? -7.707 8.811 4.927 1.00 86.25 166 GLU A C 1
ATOM 1306 O O . GLU A 1 166 ? -6.617 8.992 5.478 1.00 86.25 166 GLU A O 1
ATOM 1311 N N . SER A 1 167 ? -8.770 8.351 5.584 1.00 91.00 167 SER A N 1
ATOM 1312 C CA . SER A 1 167 ? -8.782 8.112 7.022 1.00 91.00 167 SER A CA 1
ATOM 1313 C C . SER A 1 167 ? -7.925 6.902 7.391 1.00 91.00 167 SER A C 1
ATOM 1315 O O . SER A 1 167 ? -8.172 5.789 6.934 1.00 91.00 167 SER A O 1
ATOM 1317 N N . VAL A 1 168 ? -6.935 7.103 8.269 1.00 91.94 168 VAL A N 1
ATOM 1318 C CA . VAL A 1 168 ? -6.106 6.012 8.815 1.00 91.94 168 VAL A CA 1
ATOM 1319 C C . VAL A 1 168 ? -6.983 4.974 9.523 1.00 91.94 168 VAL A C 1
ATOM 1321 O O . VAL A 1 168 ? -6.756 3.778 9.375 1.00 91.94 168 VAL A O 1
ATOM 1324 N N . HIS A 1 169 ? -8.008 5.425 10.258 1.00 94.81 169 HIS A N 1
ATOM 1325 C CA . HIS A 1 169 ? -8.984 4.547 10.908 1.00 94.81 169 HIS A CA 1
ATOM 1326 C C . HIS A 1 169 ? -9.676 3.645 9.906 1.00 94.81 169 HIS A C 1
ATOM 1328 O O . HIS A 1 169 ? -9.697 2.431 10.081 1.00 94.81 169 HIS A O 1
ATOM 1334 N N . GLU A 1 170 ? -10.222 4.242 8.852 1.00 94.81 170 GLU A N 1
ATOM 1335 C CA . GLU A 1 170 ? -10.962 3.494 7.850 1.00 94.81 170 GLU A CA 1
ATOM 1336 C C . GLU A 1 170 ? -10.043 2.555 7.065 1.00 94.81 170 GLU A C 1
ATOM 1338 O O . GLU A 1 170 ? -10.428 1.414 6.838 1.00 94.81 170 GLU A O 1
ATOM 1343 N N . ARG A 1 171 ? -8.802 2.961 6.753 1.00 94.19 171 ARG A N 1
ATOM 1344 C CA . ARG A 1 171 ? -7.802 2.067 6.144 1.00 94.19 171 ARG A CA 1
ATOM 1345 C C . ARG A 1 171 ? -7.556 0.829 6.993 1.00 94.19 171 ARG A C 1
ATOM 1347 O O . ARG A 1 171 ? -7.671 -0.284 6.494 1.00 94.19 171 ARG A O 1
ATOM 1354 N N . ILE A 1 172 ? -7.256 1.017 8.278 1.00 95.25 172 ILE A N 1
ATOM 1355 C CA . ILE A 1 172 ? -7.020 -0.097 9.204 1.00 95.25 172 ILE A CA 1
ATOM 1356 C C . ILE A 1 172 ? -8.275 -0.977 9.314 1.00 95.25 172 ILE A C 1
ATOM 1358 O O . ILE A 1 172 ? -8.172 -2.200 9.254 1.00 95.25 172 ILE A O 1
ATOM 1362 N N . ALA A 1 173 ? -9.461 -0.375 9.443 1.00 96.12 173 ALA A N 1
ATOM 1363 C CA . ALA A 1 173 ? -10.720 -1.107 9.553 1.00 96.12 173 ALA A CA 1
ATOM 1364 C C . ALA A 1 173 ? -11.012 -1.952 8.303 1.00 96.12 173 ALA A C 1
ATOM 1366 O O . ALA A 1 173 ? -11.355 -3.125 8.423 1.00 96.12 173 ALA A O 1
ATOM 1367 N N . ARG A 1 174 ? -10.852 -1.378 7.105 1.00 94.88 174 ARG A N 1
ATOM 1368 C CA . ARG A 1 174 ? -11.073 -2.075 5.830 1.00 94.88 174 ARG A CA 1
ATOM 1369 C C . ARG A 1 174 ? -10.057 -3.188 5.609 1.00 94.88 174 ARG A C 1
ATOM 1371 O O . ARG A 1 174 ? -10.463 -4.270 5.210 1.00 94.88 174 ARG A O 1
ATOM 1378 N N . PHE A 1 175 ? -8.792 -2.965 5.961 1.00 94.31 175 PHE A N 1
ATOM 1379 C CA . PHE A 1 175 ? -7.759 -3.999 5.891 1.00 94.31 175 PHE A CA 1
ATOM 1380 C C . PHE A 1 175 ? -8.079 -5.199 6.789 1.00 94.31 175 PHE A C 1
ATOM 1382 O O . PHE A 1 175 ? -7.993 -6.349 6.365 1.0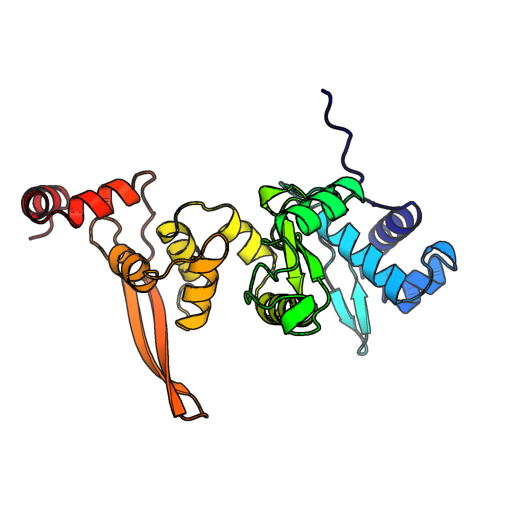0 94.31 175 PHE A O 1
ATOM 1389 N N . LEU A 1 176 ? -8.529 -4.939 8.019 1.00 95.38 176 LEU A N 1
ATOM 1390 C CA . LEU A 1 176 ? -8.975 -6.001 8.920 1.00 95.38 176 LEU A CA 1
ATOM 1391 C C . LEU A 1 176 ? -10.254 -6.689 8.428 1.00 95.38 176 LEU A C 1
ATOM 1393 O O . LEU A 1 176 ? -10.419 -7.880 8.661 1.00 95.38 176 LEU A O 1
ATOM 1397 N N . LYS A 1 177 ? -11.143 -5.968 7.733 1.00 95.12 177 LYS A N 1
ATOM 1398 C CA . LYS A 1 177 ? -12.334 -6.546 7.093 1.00 95.12 177 LYS A CA 1
ATOM 1399 C C . LYS A 1 177 ? -11.980 -7.462 5.921 1.00 95.12 177 LYS A C 1
ATOM 1401 O O . LYS A 1 177 ? -12.625 -8.485 5.743 1.00 95.12 177 LYS A O 1
ATOM 1406 N N . MET A 1 178 ? -10.957 -7.120 5.139 1.00 91.12 178 MET A N 1
ATOM 1407 C CA . MET A 1 178 ? -10.444 -7.977 4.060 1.00 91.12 178 MET A CA 1
ATOM 1408 C C . MET A 1 178 ? -9.894 -9.311 4.592 1.00 91.12 178 MET A C 1
ATOM 1410 O O . MET A 1 178 ? -9.948 -10.312 3.888 1.00 91.12 178 MET A O 1
ATOM 1414 N N . HIS A 1 179 ? -9.449 -9.329 5.852 1.00 91.62 179 HIS A N 1
ATOM 1415 C CA . HIS A 1 179 ? -8.955 -10.500 6.582 1.00 91.62 179 HIS A CA 1
ATOM 1416 C C . HIS A 1 179 ? -9.920 -10.928 7.707 1.00 91.62 179 HIS A C 1
ATOM 1418 O O . HIS A 1 179 ? -9.490 -11.361 8.782 1.00 91.62 179 HIS A O 1
ATOM 1424 N N . GLU A 1 180 ? -11.231 -10.738 7.519 1.00 93.12 180 GLU A N 1
ATOM 1425 C CA . GLU A 1 180 ? -12.224 -11.020 8.560 1.00 93.12 180 GLU A CA 1
ATOM 1426 C C . GLU A 1 180 ? -12.139 -12.481 9.028 1.00 93.12 180 GLU A C 1
ATOM 1428 O O . GLU A 1 180 ? -12.116 -13.418 8.232 1.00 93.12 180 GLU A O 1
ATOM 1433 N N . GLY A 1 181 ? -12.069 -12.680 10.347 1.00 92.94 181 GLY A N 1
ATOM 1434 C CA . GLY A 1 181 ? -11.900 -14.006 10.938 1.00 92.94 181 GLY A CA 1
ATOM 1435 C C . GLY A 1 181 ? -10.452 -14.516 11.013 1.00 92.94 181 GLY A C 1
ATOM 1436 O O . GLY A 1 181 ? -10.209 -15.508 11.711 1.00 92.94 181 GLY A O 1
ATOM 1437 N N . GLU A 1 182 ? -9.482 -13.837 10.401 1.00 95.12 182 GLU A N 1
ATOM 1438 C CA . GLU A 1 182 ? -8.068 -14.223 10.410 1.00 95.12 182 GLU A CA 1
ATOM 1439 C C . GLU A 1 182 ? -7.230 -13.390 11.392 1.00 95.12 182 GLU A C 1
ATOM 1441 O O . GLU A 1 182 ? -7.609 -12.300 11.822 1.00 95.12 182 GLU A O 1
ATOM 1446 N N . TRP A 1 183 ? -6.068 -13.925 11.779 1.00 96.81 183 TRP A N 1
ATOM 1447 C CA . TRP A 1 183 ? -5.089 -13.183 12.572 1.00 96.81 183 TRP A CA 1
ATOM 1448 C C . TRP A 1 183 ? -4.152 -12.392 11.660 1.00 96.81 183 TRP A C 1
ATOM 1450 O O . TRP A 1 183 ? -3.447 -12.966 10.834 1.00 96.81 183 TRP A O 1
ATOM 1460 N N . VAL A 1 184 ? -4.084 -11.083 11.886 1.00 94.44 184 VAL A N 1
ATOM 1461 C CA . VAL A 1 184 ? -3.231 -10.142 11.160 1.00 94.44 184 VAL A CA 1
ATOM 1462 C C . VAL A 1 184 ? -2.145 -9.609 12.090 1.00 94.44 184 VAL A C 1
ATOM 1464 O O . VAL A 1 184 ? -2.435 -9.083 13.167 1.00 94.44 184 VAL A O 1
ATOM 1467 N N . ASP A 1 185 ? -0.887 -9.741 11.684 1.00 93.69 185 ASP A N 1
ATOM 1468 C CA . ASP A 1 185 ? 0.256 -9.265 12.461 1.00 93.69 185 ASP A CA 1
ATOM 1469 C C . ASP A 1 185 ? 0.331 -7.731 12.532 1.00 93.69 185 ASP A C 1
ATOM 1471 O O . ASP A 1 185 ? -0.118 -7.005 11.642 1.00 93.69 185 ASP A O 1
ATOM 1475 N N . SER A 1 186 ? 0.899 -7.223 13.629 1.00 93.12 186 SER A N 1
ATOM 1476 C CA . SER A 1 186 ? 1.000 -5.788 13.911 1.00 93.12 186 SER A CA 1
ATOM 1477 C C . SER A 1 186 ? 1.794 -5.001 12.870 1.00 93.12 186 SER A C 1
ATOM 1479 O O . SER A 1 186 ? 1.466 -3.847 12.623 1.00 93.12 186 SER A O 1
ATOM 1481 N N . ASP A 1 187 ? 2.833 -5.605 12.293 1.00 86.88 187 ASP A N 1
ATOM 1482 C CA . ASP A 1 187 ? 3.671 -4.987 11.259 1.00 86.88 187 ASP A CA 1
ATOM 1483 C C . ASP A 1 187 ? 2.872 -4.739 9.976 1.00 86.88 187 ASP A C 1
ATOM 1485 O O . ASP A 1 187 ? 2.885 -3.628 9.464 1.00 86.88 187 ASP A O 1
ATOM 1489 N N . LYS A 1 188 ? 2.046 -5.697 9.541 1.00 88.25 188 LYS A N 1
ATOM 1490 C CA . LYS A 1 188 ? 1.147 -5.487 8.396 1.00 88.25 188 LYS A CA 1
ATOM 1491 C C . LYS A 1 188 ? 0.193 -4.313 8.628 1.00 88.25 188 LYS A C 1
ATOM 1493 O O . LYS A 1 188 ? -0.026 -3.502 7.735 1.00 88.25 188 LYS A O 1
ATOM 1498 N N . ILE A 1 189 ? -0.378 -4.193 9.828 1.00 92.06 189 ILE A N 1
ATOM 1499 C CA . ILE A 1 189 ? -1.282 -3.075 10.154 1.00 92.06 189 ILE A CA 1
ATOM 1500 C C . ILE A 1 189 ? -0.526 -1.743 10.163 1.00 92.06 189 ILE A C 1
ATOM 1502 O O . ILE A 1 189 ? -1.046 -0.738 9.674 1.00 92.06 189 ILE A O 1
ATOM 1506 N N . GLU A 1 190 ? 0.688 -1.731 10.711 1.00 90.50 190 GLU A N 1
ATOM 1507 C CA . GLU A 1 190 ? 1.576 -0.573 10.676 1.00 90.50 190 GLU A CA 1
ATOM 1508 C C . GLU A 1 190 ? 1.855 -0.143 9.232 1.00 90.50 190 GLU A C 1
ATOM 1510 O O . GLU A 1 190 ? 1.673 1.028 8.897 1.00 90.50 190 GLU A O 1
ATOM 1515 N N . ASP A 1 191 ? 2.193 -1.083 8.357 1.00 86.19 191 ASP A N 1
ATOM 1516 C CA . ASP A 1 191 ? 2.463 -0.836 6.942 1.00 86.19 191 ASP A CA 1
ATOM 1517 C C . ASP A 1 191 ? 1.268 -0.178 6.236 1.00 86.19 191 ASP A C 1
ATOM 1519 O O . ASP A 1 191 ? 1.421 0.835 5.544 1.00 86.19 191 ASP A O 1
ATOM 1523 N N . ILE A 1 192 ? 0.052 -0.686 6.475 1.00 88.88 192 ILE A N 1
ATOM 1524 C CA . ILE A 1 192 ? -1.191 -0.111 5.937 1.00 88.88 192 ILE A CA 1
ATOM 1525 C C . ILE A 1 192 ? -1.474 1.281 6.507 1.00 88.88 192 ILE A C 1
ATOM 1527 O O . ILE A 1 192 ? -1.885 2.192 5.778 1.00 88.88 192 ILE A O 1
ATOM 1531 N N . ALA A 1 193 ? -1.253 1.487 7.805 1.00 89.88 193 ALA A N 1
ATOM 1532 C CA . ALA A 1 193 ? -1.444 2.794 8.423 1.00 89.88 193 ALA A CA 1
ATOM 1533 C C . ALA A 1 193 ? -0.520 3.847 7.787 1.00 89.88 193 ALA A C 1
ATOM 1535 O O . ALA A 1 193 ? -0.963 4.973 7.521 1.00 89.88 193 ALA A O 1
ATOM 1536 N N . ASN A 1 194 ? 0.716 3.438 7.480 1.00 83.88 194 ASN A N 1
ATOM 1537 C CA . ASN A 1 194 ? 1.798 4.259 6.945 1.00 83.88 194 ASN A CA 1
ATOM 1538 C C . ASN A 1 194 ? 1.824 4.380 5.406 1.00 83.88 194 ASN A C 1
ATOM 1540 O O . ASN A 1 194 ? 2.648 5.125 4.875 1.00 83.88 194 ASN A O 1
ATOM 1544 N N . VAL A 1 195 ? 0.936 3.691 4.673 1.00 78.31 195 VAL A N 1
ATOM 1545 C CA . VAL A 1 195 ? 1.009 3.576 3.199 1.00 78.31 195 VAL A CA 1
ATOM 1546 C C . VAL A 1 195 ? 0.984 4.922 2.457 1.00 78.31 195 VAL A C 1
ATOM 1548 O O . VAL A 1 195 ? 1.595 5.060 1.397 1.00 78.31 195 VAL A O 1
ATOM 1551 N N . ARG A 1 196 ? 0.290 5.929 3.008 1.00 74.19 196 ARG A N 1
ATOM 1552 C CA . ARG A 1 196 ? 0.233 7.292 2.446 1.00 74.19 196 ARG A CA 1
ATOM 1553 C C . ARG A 1 196 ? 1.214 8.244 3.120 1.00 74.19 196 ARG A C 1
ATOM 1555 O O . ARG A 1 196 ? 1.909 9.001 2.450 1.00 74.19 196 ARG A O 1
ATOM 1562 N N . GLU A 1 197 ? 1.233 8.224 4.444 1.00 72.25 197 GLU A N 1
ATOM 1563 C CA . GLU A 1 197 ? 2.001 9.134 5.284 1.00 72.25 197 GLU A CA 1
ATOM 1564 C C . GLU A 1 197 ? 2.398 8.408 6.561 1.00 72.25 197 GLU A C 1
ATOM 1566 O O . GLU A 1 197 ? 1.635 7.576 7.051 1.00 72.25 197 GLU A O 1
ATOM 1571 N N . ARG A 1 198 ? 3.561 8.754 7.120 1.00 76.44 198 ARG A N 1
ATOM 1572 C CA . ARG A 1 198 ? 4.035 8.167 8.369 1.00 76.44 198 ARG A CA 1
ATOM 1573 C C . ARG A 1 198 ? 3.064 8.462 9.523 1.00 76.44 198 ARG A C 1
ATOM 1575 O O . ARG A 1 198 ? 2.769 9.616 9.808 1.00 76.44 198 ARG A O 1
ATOM 1582 N N . GLN A 1 199 ? 2.601 7.417 10.200 1.00 79.69 199 GLN A N 1
ATOM 1583 C CA . GLN A 1 199 ? 1.701 7.437 11.348 1.00 79.69 199 GLN A CA 1
ATOM 1584 C C . GLN A 1 199 ? 2.390 6.784 12.547 1.00 79.69 199 GLN A C 1
ATOM 1586 O O . GLN A 1 199 ? 2.403 5.562 12.681 1.00 79.69 199 GLN A O 1
ATOM 1591 N N . GLU A 1 200 ? 2.939 7.602 13.443 1.00 77.50 200 GLU A N 1
ATOM 1592 C CA . GLU A 1 200 ? 3.610 7.100 14.652 1.00 77.50 200 GLU A CA 1
ATOM 1593 C C . GLU A 1 200 ? 2.621 6.486 15.660 1.00 77.50 200 GLU A C 1
ATOM 1595 O O . GLU A 1 200 ? 2.975 5.574 16.397 1.00 77.50 200 GLU A O 1
ATOM 1600 N N . ASP A 1 201 ? 1.355 6.920 15.628 1.00 87.69 201 ASP A N 1
ATOM 1601 C CA . ASP A 1 201 ? 0.305 6.529 16.579 1.00 87.69 201 ASP A CA 1
ATOM 1602 C C . ASP A 1 201 ? -0.707 5.511 16.012 1.00 87.69 201 ASP A C 1
ATOM 1604 O O . ASP A 1 201 ? -1.880 5.488 16.411 1.00 87.69 201 ASP A O 1
ATOM 1608 N N . TRP A 1 202 ? -0.315 4.656 15.064 1.00 92.88 202 TRP A N 1
ATOM 1609 C CA . TRP A 1 202 ? -1.252 3.716 14.427 1.00 92.88 202 TRP A CA 1
ATOM 1610 C C . TRP A 1 202 ? -1.938 2.779 15.437 1.00 92.88 202 TRP A C 1
ATOM 1612 O O . TRP A 1 202 ? -3.124 2.471 15.295 1.00 92.88 202 TRP A O 1
ATOM 1622 N N . GLN A 1 203 ? -1.251 2.395 16.521 1.00 94.38 203 GLN A N 1
ATOM 1623 C CA . GLN A 1 203 ? -1.821 1.554 17.578 1.00 94.38 203 GLN A CA 1
ATOM 1624 C C . GLN A 1 203 ? -2.968 2.274 18.289 1.00 94.38 203 GLN A C 1
ATOM 1626 O O . GLN A 1 203 ? -3.934 1.636 18.710 1.00 94.38 203 GLN A O 1
ATOM 1631 N N . LYS A 1 204 ? -2.881 3.603 18.442 1.00 94.75 204 LYS A N 1
ATOM 1632 C CA . LYS A 1 204 ? -3.973 4.410 18.996 1.00 94.75 204 LYS A CA 1
ATOM 1633 C C . LYS A 1 204 ? -5.173 4.377 18.058 1.00 94.75 204 LYS A C 1
ATOM 1635 O O . LYS A 1 204 ? -6.270 4.078 18.518 1.00 94.75 204 LYS A O 1
ATOM 1640 N N . ARG A 1 205 ? -4.955 4.589 16.756 1.00 95.25 205 ARG A N 1
ATOM 1641 C CA . ARG A 1 205 ? -6.015 4.543 15.734 1.00 95.25 205 ARG A CA 1
ATOM 1642 C C . ARG A 1 205 ? -6.725 3.191 15.721 1.00 95.25 205 ARG A C 1
ATOM 1644 O O . ARG A 1 205 ? -7.949 3.150 15.753 1.00 95.25 205 ARG A O 1
ATOM 1651 N N . LEU A 1 206 ? -5.971 2.096 15.810 1.00 96.62 206 LEU A N 1
ATOM 1652 C CA . LEU A 1 206 ? -6.520 0.745 15.941 1.00 96.62 206 LEU A CA 1
ATOM 1653 C C . LEU A 1 206 ? -7.319 0.539 17.243 1.00 96.62 206 LEU A C 1
ATOM 1655 O O . LEU A 1 206 ? -8.319 -0.176 17.250 1.00 96.62 206 LEU A O 1
ATOM 1659 N N . ARG A 1 207 ? -6.902 1.130 18.371 1.00 96.56 207 ARG A N 1
ATOM 1660 C CA . ARG A 1 207 ? -7.679 1.068 19.626 1.00 96.56 207 ARG A CA 1
ATOM 1661 C C . ARG A 1 207 ? -8.990 1.840 19.526 1.00 96.56 207 ARG A C 1
ATOM 1663 O O . ARG A 1 207 ? -10.009 1.337 19.984 1.00 96.56 207 ARG A O 1
ATOM 1670 N N . GLU A 1 208 ? -8.962 3.019 18.917 1.00 96.69 208 GLU A N 1
ATOM 1671 C CA . GLU A 1 208 ? -10.128 3.893 18.745 1.00 96.69 208 GLU A CA 1
ATOM 1672 C C . GLU A 1 208 ? -11.227 3.248 17.884 1.00 96.69 208 GLU A C 1
ATOM 1674 O O . GLU A 1 208 ? -12.404 3.521 18.096 1.00 96.69 208 GLU A O 1
ATOM 1679 N N . LEU A 1 209 ? -10.873 2.331 16.976 1.00 97.12 209 LEU A N 1
ATOM 1680 C CA . LEU A 1 209 ? -11.843 1.536 16.209 1.00 97.12 209 LEU A CA 1
ATOM 1681 C C . LEU A 1 209 ? -12.758 0.666 17.088 1.00 97.12 209 LEU A C 1
ATOM 1683 O O . LEU A 1 209 ? -13.885 0.378 16.696 1.00 97.12 209 LEU A O 1
ATOM 1687 N N . ARG A 1 210 ? -12.302 0.289 18.289 1.00 96.62 210 ARG A N 1
ATOM 1688 C CA . ARG A 1 210 ? -13.097 -0.471 19.269 1.00 96.62 210 ARG A CA 1
ATOM 1689 C C . ARG A 1 210 ? -14.009 0.408 20.120 1.00 96.62 210 ARG A C 1
ATOM 1691 O O . ARG A 1 210 ? -14.729 -0.100 20.977 1.00 96.62 210 ARG A O 1
ATOM 1698 N N . TYR A 1 211 ? -13.931 1.733 19.984 1.00 96.38 211 TYR A N 1
ATOM 1699 C CA . TYR A 1 211 ? -14.789 2.613 20.768 1.00 96.38 211 TYR A CA 1
ATOM 1700 C C . TYR A 1 211 ? -16.256 2.344 20.442 1.00 96.38 211 TYR A C 1
ATOM 1702 O O . TYR A 1 211 ? -16.562 2.096 19.281 1.00 96.38 211 TYR A O 1
ATOM 1710 N N . PRO A 1 212 ? -17.185 2.470 21.403 1.00 94.44 212 PRO A N 1
ATOM 1711 C CA . PRO A 1 212 ? -18.588 2.153 21.145 1.00 94.44 212 PRO A CA 1
ATOM 1712 C C . PRO A 1 212 ? -19.248 3.021 20.067 1.00 94.44 212 PRO A C 1
ATOM 1714 O O . PRO A 1 212 ? -20.193 2.591 19.424 1.00 94.44 212 PRO A O 1
ATOM 1717 N N . VAL A 1 213 ? -18.718 4.225 19.836 1.00 94.19 213 VAL A N 1
ATOM 1718 C CA . VAL A 1 213 ? -19.140 5.114 18.740 1.00 94.19 213 VAL A CA 1
ATOM 1719 C C . VAL A 1 213 ? -18.743 4.617 17.339 1.00 94.19 213 VAL A C 1
ATOM 1721 O O . VAL A 1 213 ? -19.206 5.175 16.350 1.00 94.19 213 VAL A O 1
ATOM 1724 N N . VAL A 1 214 ? -17.860 3.616 17.252 1.00 95.25 214 VAL A N 1
ATOM 1725 C CA . VAL A 1 214 ? -17.474 2.912 16.016 1.00 95.25 214 VAL A CA 1
ATOM 1726 C C . VAL A 1 214 ? -17.987 1.472 16.062 1.00 95.25 214 VAL A C 1
ATOM 1728 O O . VAL A 1 214 ? -18.698 1.048 15.161 1.00 95.25 214 VAL A O 1
ATOM 1731 N N . GLY A 1 215 ? -17.667 0.738 17.131 1.00 94.75 215 GLY A N 1
ATOM 1732 C CA . GLY A 1 215 ? -18.285 -0.545 17.465 1.00 94.75 215 GLY A CA 1
ATOM 1733 C C . GLY A 1 215 ? -17.631 -1.785 16.854 1.00 94.75 215 GLY A C 1
ATOM 1734 O O . GLY A 1 215 ? -18.256 -2.843 16.875 1.00 94.75 215 GLY A O 1
ATOM 1735 N N . LEU A 1 216 ? -16.406 -1.692 16.322 1.00 97.25 216 LEU A N 1
ATOM 1736 C CA . LEU A 1 216 ? -15.696 -2.877 15.830 1.00 97.25 216 LEU A CA 1
ATOM 1737 C C . LEU A 1 216 ? -15.243 -3.762 16.994 1.00 97.25 216 LEU A C 1
ATOM 1739 O O . LEU A 1 216 ? -14.668 -3.269 17.968 1.00 97.25 216 LEU A O 1
ATOM 1743 N N . ASP A 1 217 ? -15.423 -5.073 16.847 1.00 97.44 217 ASP A N 1
ATOM 1744 C CA . ASP A 1 217 ? -14.859 -6.053 17.772 1.00 97.44 217 ASP A CA 1
ATOM 1745 C C . ASP A 1 217 ? -13.555 -6.609 17.204 1.00 97.44 217 ASP A C 1
ATOM 1747 O O . ASP A 1 217 ? -13.544 -7.288 16.174 1.00 97.44 217 ASP A O 1
ATOM 1751 N N . ILE A 1 218 ? -12.442 -6.262 17.851 1.00 98.12 218 ILE A N 1
ATOM 1752 C CA . ILE A 1 218 ? -11.099 -6.608 17.393 1.00 98.12 218 ILE A CA 1
ATOM 1753 C C . ILE A 1 218 ? -10.338 -7.244 18.551 1.00 98.12 218 ILE A C 1
ATOM 1755 O O . ILE A 1 218 ? -9.870 -6.553 19.464 1.00 98.12 218 ILE A O 1
ATOM 1759 N N . GLU A 1 219 ? -10.117 -8.546 18.478 1.00 97.94 219 GLU A N 1
ATOM 1760 C CA . GLU A 1 219 ? -9.288 -9.263 19.438 1.00 97.94 219 GLU A CA 1
ATOM 1761 C C . GLU A 1 219 ? -7.805 -8.933 19.253 1.00 97.94 219 GLU A C 1
ATOM 1763 O O . GLU A 1 219 ? -7.356 -8.472 18.198 1.00 97.94 219 GLU A O 1
ATOM 1768 N N . THR A 1 220 ? -7.018 -9.152 20.304 1.00 97.62 220 THR A N 1
ATOM 1769 C CA . THR A 1 220 ? -5.563 -9.020 20.256 1.00 97.62 220 THR A CA 1
ATOM 1770 C C . THR A 1 220 ? -4.899 -10.115 21.071 1.00 97.62 220 THR A C 1
ATOM 1772 O O . THR A 1 220 ? -5.360 -10.470 22.153 1.00 97.62 220 THR A O 1
ATOM 1775 N N . THR A 1 221 ? -3.797 -10.646 20.555 1.00 97.56 221 THR A N 1
ATOM 1776 C CA . THR A 1 221 ? -2.922 -11.556 21.294 1.00 97.56 221 THR A CA 1
ATOM 1777 C C . THR A 1 221 ? -1.466 -11.301 20.921 1.00 97.56 221 THR A C 1
ATOM 1779 O O . THR A 1 221 ? -1.171 -10.558 19.981 1.00 97.56 221 THR A O 1
ATOM 1782 N N . ARG A 1 222 ? -0.546 -11.905 21.670 1.00 97.00 222 ARG A N 1
ATOM 1783 C CA . ARG A 1 222 ? 0.893 -11.844 21.416 1.00 97.00 222 ARG A CA 1
ATOM 1784 C C . ARG A 1 222 ? 1.446 -13.235 21.164 1.00 97.00 222 ARG A C 1
ATOM 1786 O O . ARG A 1 222 ? 0.937 -14.214 21.699 1.00 97.00 222 ARG A O 1
ATOM 1793 N N . TYR A 1 223 ? 2.505 -13.301 20.377 1.00 94.69 223 TYR A N 1
ATOM 1794 C CA . TYR A 1 223 ? 3.270 -14.519 20.155 1.00 94.69 223 TYR A CA 1
ATOM 1795 C C . TYR A 1 223 ? 4.752 -14.182 20.030 1.00 94.69 223 TYR A C 1
ATOM 1797 O O . TYR A 1 223 ? 5.117 -13.036 19.762 1.00 94.69 223 TYR A O 1
ATOM 1805 N N . THR A 1 224 ? 5.597 -15.184 20.233 1.00 94.00 224 THR A N 1
ATOM 1806 C CA . THR A 1 224 ? 7.038 -15.072 20.019 1.00 94.00 224 THR A CA 1
ATOM 1807 C C . THR A 1 224 ? 7.365 -15.694 18.667 1.00 94.00 224 THR A C 1
ATOM 1809 O O . THR A 1 224 ? 6.951 -16.822 18.402 1.00 94.00 224 THR A O 1
ATOM 1812 N N . THR A 1 225 ? 8.062 -14.964 17.798 1.00 88.19 225 THR A N 1
ATOM 1813 C CA . THR A 1 225 ? 8.531 -15.505 16.517 1.00 88.19 225 THR A CA 1
ATOM 1814 C C . THR A 1 225 ? 9.610 -16.561 16.750 1.00 88.19 225 THR A C 1
ATOM 1816 O O . THR A 1 225 ? 10.214 -16.621 17.820 1.00 88.19 225 THR A O 1
ATOM 1819 N N . GLU A 1 226 ? 9.916 -17.365 15.732 1.00 85.38 226 GLU A N 1
ATOM 1820 C CA . GLU A 1 226 ? 11.007 -18.353 15.791 1.00 85.38 226 GLU A CA 1
ATOM 1821 C C . GLU A 1 226 ? 12.364 -17.718 16.144 1.00 85.38 226 GLU A C 1
ATOM 1823 O O . GLU A 1 226 ? 13.216 -18.345 16.761 1.00 85.38 226 GLU A O 1
ATOM 1828 N N . GLN A 1 227 ? 12.547 -16.443 15.795 1.00 89.44 227 GLN A N 1
ATOM 1829 C CA . GLN A 1 227 ? 13.745 -15.654 16.085 1.00 89.44 227 GLN A CA 1
ATOM 1830 C C . GLN A 1 227 ? 13.715 -14.991 17.477 1.00 89.44 227 GLN A C 1
ATOM 1832 O O . GLN A 1 227 ? 14.615 -14.222 17.804 1.00 89.44 227 GLN A O 1
ATOM 1837 N N . GLY A 1 228 ? 12.687 -15.247 18.294 1.00 87.88 228 GLY A N 1
ATOM 1838 C CA . GLY A 1 228 ? 12.583 -14.756 19.672 1.00 87.88 228 GLY A CA 1
ATOM 1839 C C . GLY A 1 228 ? 11.922 -13.383 19.842 1.00 87.88 228 GLY A C 1
ATOM 1840 O O . GLY A 1 228 ? 11.877 -12.869 20.959 1.00 87.88 228 GLY A O 1
ATOM 1841 N N . PHE A 1 229 ? 11.388 -12.768 18.781 1.00 87.12 229 PHE A N 1
ATOM 1842 C CA . PHE A 1 229 ? 10.733 -11.459 18.889 1.00 87.12 229 PHE A CA 1
ATOM 1843 C C . PHE A 1 229 ? 9.284 -11.597 19.343 1.00 87.12 229 PHE A C 1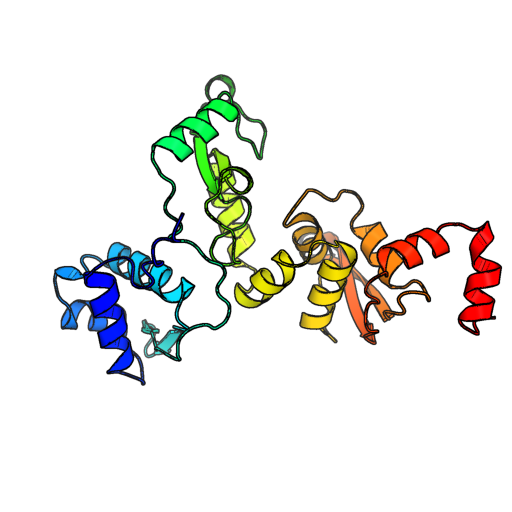
ATOM 1845 O O . PHE A 1 229 ? 8.527 -12.374 18.772 1.00 87.12 229 PHE A O 1
ATOM 1852 N N . VAL A 1 230 ? 8.855 -10.790 20.311 1.00 91.69 230 VAL A N 1
ATOM 1853 C CA . VAL A 1 230 ? 7.437 -10.719 20.683 1.00 91.69 230 VAL A CA 1
ATOM 1854 C C . VAL A 1 230 ? 6.698 -9.817 19.698 1.00 91.69 230 VAL A C 1
ATOM 1856 O O . VAL A 1 230 ? 7.028 -8.641 19.544 1.00 91.69 230 VAL A O 1
ATOM 1859 N N . ARG A 1 231 ? 5.671 -10.359 19.048 1.00 91.06 231 ARG A N 1
ATOM 1860 C CA . ARG A 1 231 ? 4.790 -9.652 18.114 1.00 91.06 231 ARG A CA 1
ATOM 1861 C C . ARG A 1 231 ? 3.362 -9.663 18.633 1.00 91.06 231 ARG A C 1
ATOM 1863 O O . ARG A 1 231 ? 2.959 -10.571 19.357 1.00 91.06 231 ARG A O 1
ATOM 1870 N N . SER A 1 232 ? 2.602 -8.629 18.282 1.00 96.25 232 SER A N 1
ATOM 1871 C CA . SER A 1 232 ? 1.156 -8.600 18.520 1.00 96.25 232 SER A CA 1
ATOM 1872 C C . SER A 1 232 ? 0.439 -8.927 17.219 1.00 96.25 232 SER A C 1
ATOM 1874 O O . SER A 1 232 ? 0.909 -8.562 16.147 1.00 96.25 232 SER A O 1
ATOM 1876 N N . ARG A 1 233 ? -0.711 -9.580 17.319 1.00 97.25 233 ARG A N 1
ATOM 1877 C CA . ARG A 1 233 ? -1.605 -9.828 16.191 1.00 97.25 233 ARG A CA 1
ATOM 1878 C C . ARG A 1 233 ? -3.035 -9.499 16.582 1.00 97.25 233 ARG A C 1
ATOM 1880 O O . ARG A 1 233 ? -3.378 -9.493 17.770 1.00 97.25 233 ARG A O 1
ATOM 1887 N N . TYR A 1 234 ? -3.846 -9.191 15.587 1.00 98.19 234 TYR A N 1
ATOM 1888 C CA . TYR A 1 234 ? -5.200 -8.691 15.747 1.00 98.19 234 TYR A CA 1
ATOM 1889 C C . TYR A 1 234 ? -6.147 -9.457 14.843 1.00 98.19 234 TYR A C 1
ATOM 1891 O O . TYR A 1 234 ? -5.761 -9.852 13.749 1.00 98.19 234 TYR A O 1
ATOM 1899 N N . LYS A 1 235 ? -7.375 -9.662 15.300 1.00 98.31 235 LYS A N 1
ATOM 1900 C CA . LYS A 1 235 ? -8.403 -10.363 14.534 1.00 98.31 235 LYS A CA 1
ATOM 1901 C C . LYS A 1 235 ? -9.702 -9.591 14.629 1.00 98.31 235 LYS A C 1
ATOM 1903 O O . LYS A 1 235 ? -10.155 -9.303 15.733 1.00 98.31 235 LYS A O 1
ATOM 1908 N N . LEU A 1 236 ? -10.282 -9.242 13.484 1.00 98.19 236 LEU A N 1
ATOM 1909 C CA . LEU A 1 236 ? -11.638 -8.706 13.441 1.00 98.19 236 LEU A CA 1
ATOM 1910 C C . LEU A 1 236 ? -12.618 -9.855 13.684 1.00 98.19 236 LEU A C 1
ATOM 1912 O O . LEU A 1 236 ? -12.637 -10.826 12.927 1.00 98.19 236 LEU A O 1
ATOM 1916 N N . VAL A 1 237 ? -13.395 -9.739 14.758 1.00 97.69 237 VAL A N 1
ATOM 1917 C CA . VAL A 1 237 ? -14.416 -10.715 15.162 1.00 97.69 237 VAL A CA 1
ATOM 1918 C C . VAL A 1 237 ? -15.802 -10.262 14.724 1.00 97.69 237 VAL A C 1
ATOM 1920 O O . VAL A 1 237 ? -16.611 -11.084 14.302 1.00 97.69 237 VAL A O 1
ATOM 1923 N N . LYS A 1 238 ? -16.074 -8.955 14.801 1.00 96.81 238 LYS A N 1
ATOM 1924 C CA . LYS A 1 238 ? -17.355 -8.380 14.393 1.00 96.81 238 LYS A CA 1
ATOM 1925 C C . LYS A 1 238 ? -17.156 -7.049 13.686 1.00 96.81 238 LYS A C 1
ATOM 1927 O O . LYS A 1 238 ? -16.612 -6.101 14.260 1.00 96.81 238 LYS A O 1
ATOM 1932 N N . TRP A 1 239 ? -17.657 -6.974 12.457 1.00 96.94 239 TRP A N 1
ATOM 1933 C CA . TRP A 1 239 ? -17.754 -5.733 11.702 1.00 96.94 239 TRP A CA 1
ATOM 1934 C C . TRP A 1 239 ? -18.887 -4.827 12.215 1.00 96.94 239 TRP A C 1
ATOM 1936 O O . TRP A 1 239 ? -19.979 -5.287 12.551 1.00 96.94 239 TRP A O 1
ATOM 1946 N N . ALA A 1 240 ? -18.627 -3.522 12.205 1.00 95.38 240 ALA A N 1
ATOM 1947 C CA . ALA A 1 240 ? -19.611 -2.457 12.338 1.00 95.38 240 ALA A CA 1
ATOM 1948 C C . ALA A 1 240 ? -19.341 -1.433 11.231 1.00 95.38 240 ALA A C 1
ATOM 1950 O O . ALA A 1 240 ? -18.182 -1.096 10.975 1.00 95.38 240 ALA A O 1
ATOM 1951 N N . ASP A 1 241 ? -20.385 -0.962 10.549 1.00 93.06 241 ASP A N 1
ATOM 1952 C CA . ASP A 1 241 ? -20.211 0.012 9.473 1.00 93.06 241 ASP A CA 1
ATOM 1953 C C . ASP A 1 241 ? -19.693 1.339 10.023 1.00 93.06 241 ASP A C 1
ATOM 1955 O O . ASP A 1 241 ? -20.289 1.935 10.919 1.00 93.06 241 ASP A O 1
ATOM 1959 N N . LEU A 1 242 ? -18.571 1.805 9.471 1.00 90.81 242 LEU A N 1
ATOM 1960 C CA . LEU A 1 242 ? -17.964 3.066 9.877 1.00 90.81 242 LEU A CA 1
ATOM 1961 C C . LEU A 1 242 ? -18.844 4.239 9.421 1.00 90.81 242 LEU A C 1
ATOM 1963 O O . LEU A 1 242 ? -19.029 4.422 8.214 1.00 90.81 242 LEU A O 1
ATOM 1967 N N . PRO A 1 243 ? -19.324 5.092 10.344 1.00 89.31 243 PRO A N 1
ATOM 1968 C CA . PRO A 1 243 ? -20.038 6.306 9.973 1.00 89.31 243 PRO A CA 1
ATOM 1969 C C . PRO A 1 243 ? -19.152 7.239 9.140 1.00 89.31 243 PRO A C 1
ATOM 1971 O O . PRO A 1 243 ? -17.945 7.341 9.374 1.00 89.31 243 PRO A O 1
ATOM 1974 N N . SER A 1 244 ? -19.736 8.005 8.217 1.00 89.56 244 SER A N 1
ATOM 1975 C CA . SER A 1 244 ? -18.980 8.988 7.418 1.00 89.56 244 SER A CA 1
ATOM 1976 C C . SER A 1 244 ? -18.271 10.038 8.288 1.00 89.56 244 SER A C 1
ATOM 1978 O O . SER A 1 244 ? -17.189 10.511 7.951 1.00 89.56 244 SER A O 1
ATOM 1980 N N . ASN A 1 245 ? -18.829 10.346 9.461 1.00 92.62 245 ASN A N 1
ATOM 1981 C CA . ASN A 1 245 ? -18.261 11.241 10.467 1.00 92.62 245 ASN A CA 1
ATOM 1982 C C . ASN A 1 245 ? -17.487 10.512 11.590 1.00 92.62 245 ASN A C 1
ATOM 1984 O O . ASN A 1 245 ? -17.273 11.102 12.653 1.00 92.62 245 ASN A O 1
ATOM 1988 N N . HIS A 1 246 ? -17.033 9.267 11.382 1.00 93.62 246 HIS A N 1
ATOM 1989 C CA . HIS A 1 246 ? -16.353 8.445 12.400 1.00 93.62 246 HIS A CA 1
ATOM 1990 C C . HIS A 1 246 ? -15.220 9.181 13.132 1.00 93.62 246 HIS A C 1
ATOM 1992 O O . HIS A 1 246 ? -15.110 9.089 14.352 1.00 93.62 246 HIS A O 1
ATOM 1998 N N . GLN A 1 247 ? -14.406 9.980 12.433 1.00 93.56 247 GLN A N 1
ATOM 1999 C CA . GLN A 1 247 ? -13.324 10.743 13.068 1.00 93.56 247 GLN A CA 1
ATOM 2000 C C . GLN A 1 247 ? -13.841 11.774 14.083 1.00 93.56 247 GLN A C 1
ATOM 2002 O O . GLN A 1 247 ? -13.215 11.992 15.121 1.00 93.56 247 GLN A O 1
ATOM 2007 N N . GLN A 1 248 ? -14.978 12.417 13.802 1.00 94.06 248 GLN A N 1
ATOM 2008 C CA . GLN A 1 248 ? -15.599 13.377 14.718 1.00 94.06 248 GLN A CA 1
ATOM 2009 C C . GLN A 1 248 ? -16.174 12.662 15.939 1.00 94.06 248 GLN A C 1
ATOM 2011 O O . GLN A 1 248 ? -15.988 13.132 17.061 1.00 94.06 248 GLN A O 1
ATOM 2016 N N . LEU A 1 249 ? -16.804 11.504 15.729 1.00 94.44 249 LEU A N 1
ATOM 2017 C CA . LEU A 1 249 ? -17.336 10.668 16.802 1.00 94.44 249 LEU A CA 1
ATOM 2018 C C . LEU A 1 249 ? -16.225 10.163 17.732 1.00 94.44 249 LEU A C 1
ATOM 2020 O O . LEU A 1 249 ? -16.344 10.285 18.949 1.00 94.44 249 LEU A O 1
ATOM 2024 N N . ILE A 1 250 ? -15.106 9.690 17.175 1.00 95.38 250 ILE A N 1
ATOM 2025 C CA . ILE A 1 250 ? -13.922 9.275 17.944 1.00 95.38 250 ILE A CA 1
ATOM 2026 C C . ILE A 1 250 ? -13.375 10.447 18.770 1.00 95.38 250 ILE A C 1
ATOM 2028 O O . ILE A 1 250 ? -13.146 10.301 19.969 1.00 95.38 250 ILE A O 1
ATOM 2032 N N . ARG A 1 251 ? -13.223 11.637 18.168 1.00 94.56 251 ARG A N 1
ATOM 2033 C CA . ARG A 1 251 ? -12.776 12.847 18.887 1.00 94.56 251 ARG A CA 1
ATOM 2034 C C . ARG A 1 251 ? -13.746 13.251 19.999 1.00 94.56 251 ARG A C 1
ATOM 2036 O O . ARG A 1 251 ? -13.312 13.665 21.073 1.00 94.56 251 ARG A O 1
ATOM 2043 N N . ALA A 1 252 ? -15.052 13.146 19.754 1.00 94.25 252 ALA A N 1
ATOM 2044 C CA . ALA A 1 252 ? -16.072 13.429 20.755 1.00 94.25 252 ALA A CA 1
ATOM 2045 C C . ALA A 1 252 ? -16.002 12.426 21.915 1.00 94.25 252 ALA A C 1
ATOM 2047 O O . ALA A 1 252 ? -16.053 12.842 23.070 1.00 94.25 252 ALA A O 1
ATOM 2048 N N . TRP A 1 253 ? -15.801 11.140 21.620 1.00 94.94 253 TRP A N 1
ATOM 2049 C CA . TRP A 1 253 ? -15.616 10.099 22.628 1.00 94.94 253 TRP A CA 1
ATOM 2050 C C . TRP A 1 253 ? -14.324 10.271 23.434 1.00 94.94 253 TRP A C 1
ATOM 2052 O O . TRP A 1 253 ? -14.318 10.039 24.641 1.00 94.94 253 TRP A O 1
ATOM 2062 N N . ASP A 1 254 ? -13.223 10.714 22.828 1.00 93.75 254 ASP A N 1
ATOM 2063 C CA . ASP A 1 254 ? -11.982 11.015 23.558 1.00 93.75 254 ASP A CA 1
ATOM 2064 C C . ASP A 1 254 ? -12.165 12.151 24.582 1.00 93.75 254 ASP A C 1
ATOM 2066 O O . ASP A 1 254 ? -11.510 12.163 25.631 1.00 93.75 254 ASP A O 1
ATOM 2070 N N . ASN A 1 255 ? -13.106 13.070 24.343 1.00 94.25 255 ASN A N 1
ATOM 2071 C CA . ASN A 1 255 ? -13.459 14.104 25.306 1.00 94.25 255 ASN A CA 1
ATOM 2072 C C . ASN A 1 255 ? -14.279 13.522 26.470 1.00 94.25 255 ASN A C 1
ATOM 2074 O O . ASN A 1 255 ? -15.495 13.346 26.383 1.00 94.25 255 ASN A O 1
ATOM 2078 N N . LYS A 1 256 ? -13.616 13.308 27.615 1.00 91.81 256 LYS A N 1
ATOM 2079 C CA . LYS A 1 256 ? -14.226 12.761 28.841 1.00 91.81 256 LYS A CA 1
ATOM 2080 C C . LYS A 1 256 ? -15.513 13.474 29.276 1.00 91.81 256 LYS A C 1
ATOM 2082 O O . LYS A 1 256 ? -16.395 12.807 29.802 1.00 91.81 256 LYS A O 1
ATOM 2087 N N . LYS A 1 257 ? -15.646 14.786 29.036 1.00 94.06 257 LYS A N 1
ATOM 2088 C CA . LYS A 1 257 ? -16.849 15.556 29.406 1.00 94.06 257 LYS A CA 1
ATOM 2089 C C . LYS A 1 257 ? -18.074 15.183 28.568 1.00 94.06 257 LYS A C 1
ATOM 2091 O O . LYS A 1 257 ? -19.185 15.282 29.065 1.00 94.06 257 LYS A O 1
ATOM 2096 N N . LYS A 1 258 ? -17.873 14.746 27.320 1.00 91.88 258 LYS A N 1
ATOM 2097 C CA . LYS A 1 258 ? -18.951 14.363 26.394 1.00 91.88 258 LYS A CA 1
ATOM 2098 C C . LYS A 1 258 ? -19.372 12.897 26.531 1.00 91.88 258 LYS A C 1
ATOM 2100 O O . LYS A 1 258 ? -20.450 12.526 26.084 1.00 91.88 258 LYS A O 1
ATOM 2105 N N . ARG A 1 259 ? -18.546 12.049 27.158 1.00 92.56 259 ARG A N 1
ATOM 2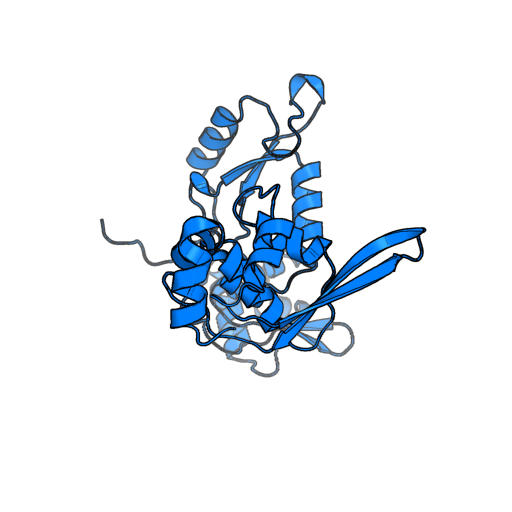106 C CA . ARG A 1 259 ? -18.814 10.604 27.283 1.00 92.56 259 ARG A CA 1
ATOM 2107 C C . ARG A 1 259 ? -20.149 10.253 27.949 1.00 92.56 259 ARG A C 1
ATOM 2109 O O . ARG A 1 259 ? -20.780 9.341 27.430 1.00 92.56 259 ARG A O 1
ATOM 2116 N N . PRO A 1 260 ? -20.591 10.900 29.048 1.00 92.81 260 PRO A N 1
ATOM 2117 C CA . PRO A 1 260 ? -21.862 10.542 29.683 1.00 92.81 260 PRO A CA 1
ATOM 2118 C C . PRO A 1 260 ? -23.056 10.729 28.742 1.00 92.81 260 PRO A C 1
ATOM 2120 O O . PRO A 1 260 ? -23.894 9.842 28.624 1.00 92.81 260 PRO A O 1
ATOM 2123 N N . GLU A 1 261 ? -23.082 11.846 28.013 1.00 92.69 261 GLU A N 1
ATOM 2124 C CA . GLU A 1 261 ? -24.120 12.143 27.024 1.00 92.69 261 GLU A CA 1
ATOM 2125 C C . GLU A 1 261 ? -24.090 11.142 25.860 1.00 92.69 261 GLU A C 1
ATOM 2127 O O . GLU A 1 261 ? -25.121 10.584 25.497 1.00 92.69 261 GLU A O 1
ATOM 2132 N N . ILE A 1 262 ? -22.904 10.846 25.319 1.00 92.44 262 ILE A N 1
ATOM 2133 C CA . ILE A 1 262 ? -22.753 9.887 24.214 1.00 92.44 262 ILE A CA 1
ATOM 2134 C C . ILE A 1 262 ? -23.145 8.468 24.652 1.00 92.44 262 ILE A C 1
ATOM 2136 O O . ILE A 1 262 ? -23.797 7.748 23.902 1.00 92.44 262 ILE A O 1
ATOM 2140 N N . LYS A 1 2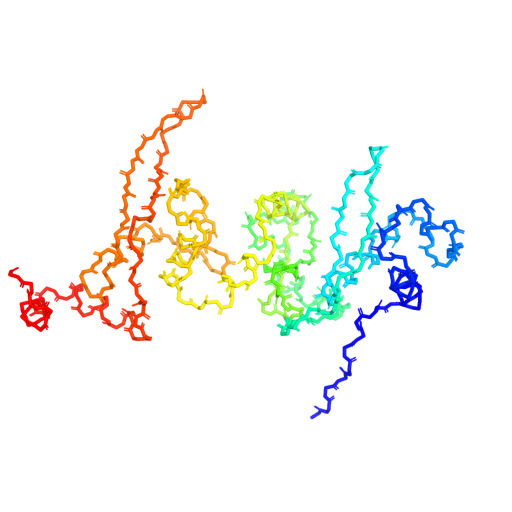63 ? -22.775 8.052 25.868 1.00 91.50 263 LYS A N 1
ATOM 2141 C CA . LYS A 1 263 ? -23.189 6.763 26.441 1.00 91.50 263 LYS A CA 1
ATOM 2142 C C . LYS A 1 263 ? -24.709 6.646 26.514 1.00 91.50 263 LYS A C 1
ATOM 2144 O O . LYS A 1 263 ? -25.248 5.638 26.067 1.00 91.50 263 LYS A O 1
ATOM 2149 N N . LEU A 1 264 ? -25.379 7.693 27.002 1.00 91.50 264 LEU A N 1
ATOM 2150 C CA . LEU A 1 264 ? -26.838 7.756 27.057 1.00 91.50 264 LEU A CA 1
ATOM 2151 C C . LEU A 1 264 ? -27.457 7.644 25.655 1.00 91.50 264 LEU A C 1
ATOM 2153 O O . LEU A 1 264 ? -28.379 6.857 25.464 1.00 91.50 264 LEU A O 1
ATOM 2157 N N . GLN A 1 265 ? -26.914 8.364 24.665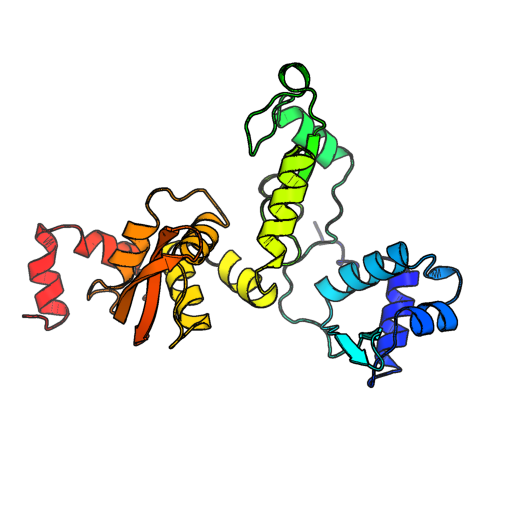 1.00 90.44 265 GLN A N 1
ATOM 2158 C CA . GLN A 1 265 ? -27.369 8.301 23.267 1.00 90.44 265 GLN A CA 1
ATOM 2159 C C . GLN A 1 265 ? -27.206 6.907 22.644 1.00 90.44 265 GLN A C 1
ATOM 2161 O O . GLN A 1 265 ? -28.038 6.492 21.843 1.00 90.44 265 GLN A O 1
ATOM 2166 N N . LEU A 1 266 ? -26.147 6.182 23.009 1.00 87.25 266 LEU A N 1
ATOM 2167 C CA . LEU A 1 266 ? -25.871 4.831 22.517 1.00 87.25 266 LEU A CA 1
ATOM 2168 C C . LEU A 1 266 ? -26.567 3.727 23.331 1.00 87.25 266 LEU A C 1
ATOM 2170 O O . LEU A 1 266 ? -26.415 2.553 23.000 1.00 87.25 266 LEU A O 1
ATOM 2174 N N . GLY A 1 267 ? -27.291 4.070 24.402 1.00 87.88 267 GLY A N 1
ATOM 2175 C CA . GLY A 1 267 ? -27.912 3.086 25.295 1.00 87.88 267 GLY A CA 1
ATOM 2176 C C . GLY A 1 267 ? -26.899 2.233 26.070 1.00 87.88 267 GLY A C 1
ATOM 2177 O O . GLY A 1 267 ? -27.188 1.092 26.421 1.00 87.88 267 GLY A O 1
ATOM 2178 N N . ILE A 1 268 ? -25.698 2.765 26.315 1.00 84.38 268 ILE A N 1
ATOM 2179 C CA . ILE A 1 268 ? -24.621 2.088 27.044 1.00 84.38 268 ILE A CA 1
ATOM 2180 C C . ILE A 1 268 ? -24.654 2.571 28.494 1.00 84.38 268 ILE A C 1
ATOM 2182 O O . ILE A 1 268 ? -24.510 3.769 28.740 1.00 84.38 268 ILE A O 1
ATOM 2186 N N . ALA A 1 269 ? -24.812 1.642 29.438 1.00 64.25 269 ALA A N 1
ATOM 2187 C CA . ALA A 1 269 ? -24.771 1.926 30.875 1.00 64.25 269 ALA A CA 1
ATOM 2188 C C . ALA A 1 269 ? -23.436 2.560 31.345 1.00 64.25 269 ALA A C 1
ATOM 2190 O O . ALA A 1 269 ? -22.345 2.316 30.760 1.00 64.25 269 ALA A O 1
#

Nearest PDB structures (foldseek):
  2dk8-assembly1_A  TM=6.352E-01  e=2.551E-01  Mus musculus
  5h20-assembly1_A-2  TM=4.719E-01  e=1.176E-01  Bacteroides fragilis NCTC 9343
  5zqh-assembly1_A-2  TM=5.273E-01  e=6.901E-01  Streptococcus pneumoniae
  3p9k-assembly2_C  TM=3.766E-01  e=6.530E-01  Lolium perenne
  1zg3-assembly1_A  TM=5.001E-01  e=4.279E+00  Medicago truncatula

pLDDT: mean 88.2, std 10.24, range [32.84, 98.31]

Secondary structure (DSSP, 8-state):
-PPPPP-TT-SHHHHHHHHHHHH-TT-EEHHHHHHHHGGGG-SHHHHHHHHHHHHHHEE--EEEETTEEEE---EEPSS---------HHHHHHHHHHTTTB-TTT--BHHHH-PPEEEEESS-GGGT---SGGGEEEEEHHHHHHHHHHHTTS-HHHHHHHHT---HHHHHHHHHHHTTTS-EEHHHHHHHHHSSS--TTHHHHHHHTTSTTT--EEEEEEEE-TTS-EEEEEEEEE--PPPTTHHHHHHHHHSTTTHHHHHHHTT--

Radius of gyration: 22.96 Å; Cα contacts (8 Å, |Δi|>4): 373; chains: 1; bounding box: 56×49×64 Å

Solvent-accessible surface area (backbone atoms only — not comparable to full-atom values): 15427 Å² total; per-residue (Å²): 130,85,81,75,81,79,65,59,47,78,44,76,45,30,40,54,53,51,57,49,29,66,74,33,66,93,33,44,33,74,65,54,52,36,67,76,62,36,76,71,42,52,55,72,69,51,41,52,52,37,54,55,50,35,47,69,46,27,42,58,56,69,49,79,55,96,90,38,58,26,37,24,50,78,48,72,53,80,88,67,67,59,63,92,67,73,78,47,71,69,54,48,53,49,41,46,58,76,34,69,55,29,22,76,79,81,65,52,29,35,89,82,62,76,48,57,74,42,75,46,56,72,41,50,58,76,32,47,30,47,80,43,76,90,33,44,41,23,28,27,60,67,57,50,50,51,52,54,60,62,56,66,79,54,60,46,68,64,45,30,61,43,62,75,43,83,49,55,53,55,28,50,52,50,55,37,56,77,39,56,76,38,82,42,50,50,65,62,52,47,50,60,40,32,60,88,48,88,54,94,57,44,70,56,43,61,53,53,43,49,34,81,84,45,44,31,39,65,51,75,51,73,50,68,46,98,87,68,49,80,42,49,31,36,26,34,77,40,91,44,81,75,54,96,58,41,72,58,44,49,56,45,55,70,36,72,88,46,35,66,60,53,29,60,75,68,73,47,133